Protein AF-G0RY56-F1 (afdb_monomer_lite)

pLDDT: mean 84.26, std 14.37, range [38.59, 98.06]

Foldseek 3Di:
DDDPPVVVVVVVVVVVVVVVCVVPDPPPPPVVVCVVQVPDPQVDDFWDKAQLQQLPPQFDADPVRDGPDGDDSPPIDGHGPLLRLADGPNQAPVVCLLQLHQDGHPSLQVSLVVCVVVVNVVSSVSNRLNSLSVLVSCVVVPVQDPDPNSNQSSVQSNVQSPDDPPDDRDDGPVVVVVVVLVVVVVVDVVSVVVVVVVVVVVVVVVVVVVD

Sequence (211 aa):
MLPPSSVQAHIFLSEVTTLQFLAETKVPAPQALPELISHSASRTGQFYLKHSDDKGDHILVDDDFNITGIIDWEFASVEAKELAFSAPCMMWPVGDFYDGNNTLSDDELHFAEIFEKKGRSDLAAIVRGGRRWQRYLFFLGGGIPSDKEEFEALFQGLRKSMLVEGEAEPSTYEEWKRKVLAEFAKENAQFKQLLDAERAKADNAATTTTN

InterPro domains:
  IPR011009 Protein kinase-like domain superfamily [SSF56112] (4-114)
  IPR051678 Aminoglycoside Phosphotransferase Enzymes [PTHR21310] (35-170)

Secondary structure (DSSP, 8-state):
-PPPHHHHHHHHHHHHHHHHHHHH------THHHHHHHTSGGGSS--EEE-S--SSTTEEE-TT--EEEE--GGG-EEE-HHHHTSPPGGGS-HHHHHTT--PPPHHHHHHHHHHHHTT-HHHHHHHHTTHHHHHHHHHHTT---S-HHHHHHHHHHHHHHTPPTTPPPPPPHHHHHHHHHHHHHHH-HHHHHHHHHHHHHHHHHHHHTT-

Structure (mmCIF, N/CA/C/O backbone):
data_AF-G0RY56-F1
#
_entry.id   AF-G0RY56-F1
#
loop_
_atom_site.group_PDB
_atom_site.id
_atom_site.type_symbol
_atom_site.label_atom_id
_atom_site.label_alt_id
_atom_site.label_comp_id
_atom_site.label_asym_id
_atom_site.label_entity_id
_atom_site.label_seq_id
_atom_site.pdbx_PDB_ins_code
_atom_site.Cartn_x
_atom_site.Cartn_y
_atom_site.Cartn_z
_atom_site.occupancy
_atom_site.B_iso_or_equiv
_atom_site.auth_seq_id
_atom_site.auth_comp_id
_atom_site.auth_asym_id
_atom_site.auth_atom_id
_atom_site.pdbx_PDB_model_num
ATOM 1 N N . MET A 1 1 ? 11.027 -21.710 21.171 1.00 55.75 1 MET A N 1
ATOM 2 C CA . MET A 1 1 ? 12.372 -22.259 21.469 1.00 55.75 1 MET A CA 1
ATOM 3 C C . MET A 1 1 ? 13.358 -21.477 20.615 1.00 55.75 1 MET A C 1
ATOM 5 O O . MET A 1 1 ? 13.103 -21.368 19.425 1.00 55.75 1 MET A O 1
ATOM 9 N N . LEU A 1 2 ? 14.385 -20.848 21.194 1.00 51.56 2 LEU A N 1
ATOM 10 C CA . LEU A 1 2 ? 15.354 -20.073 20.404 1.00 51.56 2 LEU A CA 1
ATOM 11 C C . LEU A 1 2 ? 16.349 -21.017 19.704 1.00 51.56 2 LEU A C 1
ATOM 13 O O . LEU A 1 2 ? 16.672 -22.064 20.273 1.00 51.56 2 LEU A O 1
ATOM 17 N N . PRO A 1 3 ? 16.841 -20.674 18.499 1.00 77.38 3 PRO A N 1
ATOM 18 C CA . PRO A 1 3 ? 17.834 -21.488 17.806 1.00 77.38 3 PRO A CA 1
ATOM 19 C C . PRO A 1 3 ? 19.166 -21.525 18.582 1.00 77.38 3 PRO A C 1
ATOM 21 O O . PRO A 1 3 ? 19.407 -20.663 19.429 1.00 77.38 3 PRO A O 1
ATOM 24 N N . PRO A 1 4 ? 20.057 -22.497 18.321 1.00 94.62 4 PRO A N 1
ATOM 25 C CA . PRO A 1 4 ? 21.366 -22.575 18.973 1.00 94.62 4 PRO A CA 1
ATOM 26 C C . PRO A 1 4 ? 22.173 -21.276 18.840 1.00 94.62 4 PRO A C 1
ATOM 28 O O . PRO A 1 4 ? 22.093 -20.593 17.820 1.00 94.62 4 PRO A O 1
ATOM 31 N N . SER A 1 5 ? 22.998 -20.947 19.837 1.00 87.06 5 SER A N 1
ATOM 32 C CA . SER A 1 5 ? 23.732 -19.669 19.891 1.00 87.06 5 SER A CA 1
ATOM 33 C C . SER A 1 5 ? 24.618 -19.402 18.668 1.00 87.06 5 SER A C 1
ATOM 35 O O . SER A 1 5 ? 24.787 -18.253 18.273 1.00 87.06 5 SER A O 1
ATOM 37 N N . SER A 1 6 ? 25.151 -20.451 18.035 1.00 82.88 6 SER A N 1
ATOM 38 C CA . SER A 1 6 ? 25.919 -20.343 16.788 1.00 82.88 6 SER A CA 1
ATOM 39 C C . SER A 1 6 ? 25.069 -19.874 15.603 1.00 82.88 6 SER A C 1
ATOM 41 O O . SER A 1 6 ? 25.538 -19.081 14.790 1.00 82.88 6 SER A O 1
ATOM 43 N N . VAL A 1 7 ? 23.812 -20.317 15.525 1.00 80.81 7 VAL A N 1
ATOM 44 C CA . VAL A 1 7 ? 22.851 -19.900 14.494 1.00 80.81 7 VAL A CA 1
ATOM 45 C C . VAL A 1 7 ? 22.415 -18.459 14.738 1.00 80.81 7 VAL A C 1
ATOM 47 O O . VAL A 1 7 ? 22.409 -17.665 13.805 1.00 80.81 7 VAL A O 1
ATOM 50 N N . GLN A 1 8 ? 22.137 -18.091 15.993 1.00 84.19 8 GLN A N 1
ATOM 51 C CA . GLN A 1 8 ? 21.834 -16.702 16.351 1.00 84.19 8 GLN A CA 1
ATOM 52 C C . GLN A 1 8 ? 22.984 -15.765 15.958 1.00 84.19 8 GLN A C 1
ATOM 54 O O . GLN A 1 8 ? 22.750 -14.764 15.292 1.00 84.19 8 GLN A O 1
ATOM 59 N N . ALA A 1 9 ? 24.232 -16.114 16.292 1.00 82.06 9 ALA A N 1
ATOM 60 C CA . ALA A 1 9 ? 25.406 -15.323 15.921 1.00 82.06 9 ALA A CA 1
ATOM 61 C C . ALA A 1 9 ? 25.567 -15.172 14.399 1.00 82.06 9 ALA A C 1
ATOM 63 O O . ALA A 1 9 ? 25.943 -14.102 13.928 1.00 82.06 9 ALA A O 1
ATOM 64 N N . HIS A 1 10 ? 25.253 -16.218 13.629 1.00 81.00 10 HIS A N 1
ATOM 65 C CA . HIS A 1 10 ? 25.282 -16.159 12.170 1.00 81.00 10 HIS A CA 1
ATOM 66 C C . HIS A 1 10 ? 24.191 -15.243 11.601 1.00 81.00 10 HIS A C 1
ATOM 68 O O . HIS A 1 10 ? 24.478 -14.451 10.710 1.00 81.00 10 HIS A O 1
ATOM 74 N N . ILE A 1 11 ? 22.974 -15.289 12.157 1.00 76.81 11 ILE A N 1
ATOM 75 C CA . ILE A 1 11 ? 21.886 -14.364 11.803 1.00 76.81 11 ILE A CA 1
ATOM 76 C C . ILE A 1 11 ? 22.306 -12.921 12.108 1.00 76.81 11 ILE A C 1
ATOM 78 O O . ILE A 1 11 ? 22.252 -12.076 11.224 1.00 76.81 11 ILE A O 1
ATOM 82 N N . PHE A 1 12 ? 22.822 -12.643 13.311 1.00 75.19 12 PHE A N 1
ATOM 83 C CA . PHE A 1 12 ? 23.305 -11.303 13.664 1.00 75.19 12 PHE A CA 1
ATOM 84 C C . PHE A 1 12 ? 24.415 -10.816 12.729 1.00 75.19 12 PHE A C 1
ATOM 86 O O . PHE A 1 12 ? 24.403 -9.662 12.309 1.00 75.19 12 PHE A O 1
ATOM 93 N N . LEU A 1 13 ? 25.362 -11.686 12.371 1.00 79.94 13 LEU A N 1
ATOM 94 C CA . LEU A 1 13 ? 26.418 -11.334 11.427 1.00 79.94 13 LEU A CA 1
ATOM 95 C C . LEU A 1 13 ? 25.859 -11.078 10.019 1.00 79.94 13 LEU A C 1
ATOM 97 O O . LEU A 1 13 ? 26.321 -10.156 9.352 1.00 79.94 13 LEU A O 1
ATOM 101 N N . SER A 1 14 ? 24.857 -11.845 9.583 1.00 76.62 14 SER A N 1
ATOM 102 C CA . SER A 1 14 ? 24.151 -11.640 8.312 1.00 76.62 14 SER A CA 1
ATOM 103 C C . SER A 1 14 ? 23.428 -10.290 8.274 1.00 76.62 14 SER A C 1
ATOM 105 O O . SER A 1 14 ? 23.543 -9.567 7.286 1.00 76.62 14 SER A O 1
ATOM 107 N N . GLU A 1 15 ? 22.753 -9.901 9.357 1.00 77.69 15 GLU A N 1
ATOM 108 C CA . GLU A 1 15 ? 22.100 -8.589 9.474 1.00 77.69 15 GLU A CA 1
ATOM 109 C C . GLU A 1 15 ? 23.123 -7.446 9.449 1.00 77.69 15 GLU A C 1
ATOM 111 O O . GLU A 1 15 ? 22.976 -6.499 8.680 1.00 77.69 15 GLU A O 1
ATOM 116 N N . VAL A 1 16 ? 24.221 -7.554 10.210 1.00 74.81 16 VAL A N 1
ATOM 117 C CA . VAL A 1 16 ? 25.311 -6.558 10.170 1.00 74.81 16 VAL A CA 1
ATOM 118 C C . VAL A 1 16 ? 25.916 -6.460 8.770 1.00 74.81 16 VAL A C 1
ATOM 120 O O . VAL A 1 16 ? 26.147 -5.355 8.284 1.00 74.81 16 VAL A O 1
ATOM 123 N N . THR A 1 17 ? 26.127 -7.593 8.101 1.00 74.25 17 THR A N 1
ATOM 124 C CA . THR A 1 17 ? 26.645 -7.637 6.726 1.00 74.25 17 THR A CA 1
ATOM 125 C C . THR A 1 17 ? 25.674 -6.975 5.750 1.00 74.25 17 THR A C 1
ATOM 127 O O . THR A 1 17 ? 26.096 -6.208 4.889 1.00 74.25 17 THR A O 1
ATOM 130 N N . THR A 1 18 ? 24.370 -7.210 5.910 1.00 66.56 18 THR A N 1
ATOM 131 C CA . THR A 1 18 ? 23.318 -6.577 5.104 1.00 66.56 18 THR A CA 1
ATOM 132 C C . THR A 1 18 ? 23.309 -5.067 5.315 1.00 66.56 18 THR A C 1
ATOM 134 O O . THR A 1 18 ? 23.291 -4.316 4.346 1.00 66.56 18 THR A O 1
ATOM 137 N N . LEU A 1 19 ? 23.409 -4.597 6.561 1.00 63.59 19 LEU A N 1
ATOM 138 C CA . LEU A 1 19 ? 23.481 -3.169 6.875 1.00 63.59 19 LEU A CA 1
ATOM 139 C C . LEU A 1 19 ? 24.752 -2.510 6.321 1.00 63.59 19 LEU A C 1
ATOM 141 O O . LEU A 1 19 ? 24.676 -1.406 5.788 1.00 63.59 19 LEU A O 1
ATOM 145 N N . GLN A 1 20 ? 25.906 -3.179 6.405 1.00 69.81 20 GLN A N 1
ATOM 146 C CA . GLN A 1 20 ? 27.161 -2.709 5.805 1.00 69.81 20 GLN A CA 1
ATOM 147 C C . GLN A 1 20 ? 27.058 -2.632 4.281 1.00 69.81 20 GLN A C 1
ATOM 149 O O . GLN A 1 20 ? 27.414 -1.614 3.693 1.00 69.81 20 GLN A O 1
ATOM 154 N N . PHE A 1 21 ? 26.501 -3.667 3.651 1.00 72.56 21 PHE A N 1
ATOM 155 C CA . PHE A 1 21 ? 26.223 -3.677 2.220 1.00 72.56 21 PHE A CA 1
ATOM 156 C C . PHE A 1 21 ? 25.309 -2.511 1.831 1.00 72.56 21 PHE A C 1
ATOM 158 O O . PHE A 1 21 ? 25.670 -1.729 0.957 1.00 72.56 21 PHE A O 1
ATOM 165 N N . LEU A 1 22 ? 24.174 -2.335 2.515 1.00 63.22 22 LEU A N 1
ATOM 166 C CA . LEU A 1 22 ? 23.236 -1.233 2.278 1.00 63.22 22 LEU A CA 1
ATOM 167 C C . LEU A 1 22 ? 23.895 0.142 2.454 1.00 63.22 22 LEU A C 1
ATOM 169 O O . LEU A 1 22 ? 23.657 1.027 1.635 1.00 63.22 22 LEU A O 1
ATOM 173 N N . ALA A 1 23 ? 24.763 0.313 3.455 1.00 63.59 23 ALA A N 1
ATOM 174 C CA . ALA A 1 23 ? 25.496 1.559 3.692 1.00 63.59 23 ALA A CA 1
ATOM 175 C C . ALA A 1 23 ? 26.485 1.908 2.565 1.00 63.59 23 ALA A C 1
ATOM 177 O O . ALA A 1 23 ? 26.727 3.084 2.294 1.00 63.59 23 ALA A O 1
ATOM 178 N N . GLU A 1 24 ? 27.051 0.899 1.905 1.00 69.06 24 GLU A N 1
ATOM 179 C CA . GLU A 1 24 ? 27.970 1.070 0.776 1.00 69.06 24 GLU A CA 1
ATOM 180 C C . GLU A 1 24 ? 27.254 1.073 -0.579 1.00 69.06 24 GLU A C 1
ATOM 182 O O . GLU A 1 24 ? 27.828 1.499 -1.590 1.00 69.06 24 GLU A O 1
ATOM 187 N N . THR A 1 25 ? 25.999 0.614 -0.626 1.00 54.38 25 THR A N 1
ATOM 188 C CA . THR A 1 25 ? 25.244 0.592 -1.870 1.00 54.38 25 THR A CA 1
ATOM 189 C C . THR A 1 25 ? 25.037 2.011 -2.390 1.00 54.38 25 THR A C 1
ATOM 191 O O . THR A 1 25 ? 24.354 2.842 -1.802 1.00 54.38 25 THR A O 1
ATOM 194 N N . LYS A 1 26 ? 25.579 2.276 -3.582 1.00 51.75 26 LYS A N 1
ATOM 195 C CA . LYS A 1 26 ? 25.227 3.447 -4.400 1.00 51.75 26 LYS A CA 1
ATOM 196 C C . LYS A 1 26 ? 23.905 3.238 -5.138 1.00 51.75 26 LYS A C 1
ATOM 198 O O . LYS A 1 26 ? 23.720 3.795 -6.217 1.00 51.75 26 LYS A O 1
ATOM 203 N N . VAL A 1 27 ? 23.026 2.385 -4.610 1.00 46.88 27 VAL A N 1
ATOM 204 C CA . VAL A 1 27 ? 21.668 2.257 -5.129 1.00 46.88 27 VAL A CA 1
ATOM 205 C C . VAL A 1 27 ? 21.009 3.591 -4.800 1.00 46.88 27 VAL A C 1
ATOM 207 O O . VAL A 1 27 ? 20.897 3.921 -3.618 1.00 46.88 27 VAL A O 1
ATOM 210 N N . PRO A 1 28 ? 20.643 4.411 -5.801 1.00 46.75 28 PRO A N 1
ATOM 211 C CA . PRO A 1 28 ? 19.917 5.635 -5.527 1.00 46.75 28 PRO A CA 1
ATOM 212 C C . PRO A 1 28 ? 18.672 5.226 -4.747 1.00 46.75 28 PRO A C 1
ATOM 214 O O . PRO A 1 28 ? 17.886 4.418 -5.245 1.00 46.75 28 PRO A O 1
ATOM 217 N N . ALA A 1 29 ? 18.502 5.741 -3.525 1.00 38.59 29 ALA A N 1
ATOM 218 C CA . ALA A 1 29 ? 17.204 5.660 -2.873 1.00 38.59 29 ALA A CA 1
ATOM 219 C C . ALA A 1 29 ? 16.187 6.165 -3.912 1.00 38.59 29 ALA A C 1
ATOM 221 O O . ALA A 1 29 ? 16.435 7.239 -4.477 1.00 38.59 29 ALA A O 1
ATOM 222 N N . PRO A 1 30 ? 15.135 5.393 -4.253 1.00 40.97 30 PRO A N 1
ATOM 223 C CA . PRO A 1 30 ? 14.208 5.773 -5.310 1.00 40.97 30 PRO A CA 1
ATOM 224 C C . PRO A 1 30 ? 13.785 7.215 -5.069 1.00 40.97 30 PRO A C 1
ATOM 226 O O . PRO A 1 30 ? 13.205 7.484 -4.025 1.00 40.97 30 PRO A O 1
ATOM 229 N N . GLN A 1 31 ? 14.112 8.152 -5.965 1.00 41.00 31 GLN A N 1
ATOM 230 C CA . GLN A 1 31 ? 13.875 9.586 -5.723 1.00 41.00 31 GLN A CA 1
ATOM 231 C C . GLN A 1 31 ? 12.382 9.909 -5.507 1.00 41.00 31 GLN A C 1
ATOM 233 O O . GLN A 1 31 ? 12.054 10.911 -4.881 1.00 41.00 31 GLN A O 1
ATOM 238 N N . ALA A 1 32 ? 11.491 8.999 -5.918 1.00 44.22 32 ALA A N 1
ATOM 239 C CA . ALA A 1 32 ? 10.056 9.051 -5.654 1.00 44.22 32 ALA A CA 1
ATOM 240 C C . ALA A 1 32 ? 9.675 8.824 -4.173 1.00 44.22 32 ALA A C 1
ATOM 242 O O . ALA A 1 32 ? 8.667 9.355 -3.712 1.00 44.22 32 ALA A O 1
ATOM 243 N N . LEU A 1 33 ? 10.465 8.064 -3.400 1.00 43.41 33 LEU A N 1
ATOM 244 C CA . LEU A 1 33 ? 10.198 7.826 -1.974 1.00 43.41 33 LEU A CA 1
ATOM 245 C C . LEU A 1 33 ? 10.416 9.086 -1.123 1.00 43.41 33 LEU A C 1
ATOM 247 O O . LEU A 1 33 ? 9.530 9.413 -0.334 1.00 43.41 33 LEU A O 1
ATOM 251 N N . PRO A 1 34 ? 11.523 9.840 -1.284 1.00 49.84 34 PRO A N 1
ATOM 252 C CA . PRO A 1 34 ? 11.685 11.143 -0.662 1.00 49.84 34 PRO A CA 1
ATOM 253 C C . PRO A 1 34 ? 10.536 12.107 -0.946 1.00 49.84 34 PRO A C 1
ATOM 255 O O . PRO A 1 34 ? 10.155 12.805 -0.019 1.00 49.84 34 PRO A O 1
ATOM 258 N N . GLU A 1 35 ? 9.960 12.132 -2.155 1.00 51.75 35 GLU A N 1
ATOM 259 C CA . GLU A 1 35 ? 8.829 13.017 -2.492 1.00 51.75 35 GLU A CA 1
ATOM 260 C C . GLU A 1 35 ? 7.502 12.571 -1.856 1.00 51.75 35 GLU A C 1
ATOM 262 O O . GLU A 1 35 ? 6.759 13.392 -1.307 1.00 51.75 35 GLU A O 1
ATOM 267 N N . LEU A 1 36 ? 7.226 11.263 -1.858 1.00 52.41 36 LEU A N 1
ATOM 268 C CA . LEU A 1 36 ? 6.070 10.678 -1.174 1.00 52.41 36 LEU A CA 1
ATOM 269 C C . LEU A 1 36 ? 6.131 10.941 0.340 1.00 52.41 36 LEU A C 1
ATOM 271 O O . LEU A 1 36 ? 5.136 11.298 0.972 1.00 52.41 36 LEU A O 1
ATOM 275 N N . ILE A 1 37 ? 7.327 10.822 0.918 1.00 54.28 37 ILE A N 1
ATOM 276 C CA . ILE A 1 37 ? 7.586 11.122 2.325 1.00 54.28 37 ILE A CA 1
ATOM 277 C C . ILE A 1 37 ? 7.604 12.640 2.555 1.00 54.28 37 ILE A C 1
ATOM 279 O O . ILE A 1 37 ? 7.130 13.087 3.595 1.00 54.28 37 ILE A O 1
ATOM 283 N N . SER A 1 38 ? 8.089 13.462 1.612 1.00 55.34 38 SER A N 1
ATOM 284 C CA . SER A 1 38 ? 8.240 14.915 1.797 1.00 55.34 38 SER A CA 1
ATOM 285 C C . SER A 1 38 ? 6.908 15.650 1.927 1.00 55.34 38 SER A C 1
ATOM 287 O O . SER A 1 38 ? 6.872 16.689 2.594 1.00 55.34 38 SER A O 1
ATOM 289 N N . HIS A 1 39 ? 5.849 15.107 1.322 1.00 57.34 39 HIS A N 1
ATOM 290 C CA . HIS A 1 39 ? 4.476 15.617 1.385 1.00 57.34 39 HIS A CA 1
ATOM 291 C C . HIS A 1 39 ? 3.597 14.887 2.412 1.00 57.34 39 HIS A C 1
ATOM 293 O O . HIS A 1 39 ? 2.460 15.294 2.637 1.00 57.34 39 HIS A O 1
ATOM 299 N N . SER A 1 40 ? 4.102 13.826 3.049 1.00 60.81 40 SER A N 1
ATOM 300 C CA . SER A 1 40 ? 3.347 13.092 4.063 1.00 60.81 40 SER A CA 1
ATOM 301 C C . SER A 1 40 ? 3.222 13.914 5.345 1.00 60.81 40 SER A C 1
ATOM 303 O O . SER A 1 40 ? 4.206 14.470 5.848 1.00 60.81 40 SER A O 1
ATOM 305 N N . ALA A 1 41 ? 2.037 13.895 5.962 1.00 58.72 41 ALA A N 1
ATOM 306 C CA . ALA A 1 41 ? 1.845 14.403 7.321 1.00 58.72 41 ALA A CA 1
ATOM 307 C C . ALA A 1 41 ? 2.692 13.639 8.364 1.00 58.72 41 ALA A C 1
ATOM 309 O O . ALA A 1 41 ? 2.756 14.038 9.524 1.00 58.72 41 ALA A O 1
ATOM 310 N N . SER A 1 42 ? 3.356 12.550 7.957 1.00 59.94 42 SER A N 1
ATOM 311 C CA . SER A 1 42 ? 4.139 11.652 8.809 1.00 59.94 42 SER A CA 1
ATOM 312 C C . SER A 1 42 ? 5.615 12.037 8.974 1.00 59.94 42 SER A C 1
ATOM 314 O O . SER A 1 42 ? 6.350 11.314 9.640 1.00 59.94 42 SER A O 1
ATOM 316 N N . ARG A 1 43 ? 6.087 13.153 8.395 1.00 61.25 43 ARG A N 1
ATOM 317 C CA . ARG A 1 43 ? 7.495 13.596 8.552 1.00 61.25 43 ARG A CA 1
ATOM 318 C C . ARG A 1 43 ? 7.859 14.000 9.973 1.00 61.25 43 ARG A C 1
ATOM 320 O O . ARG A 1 43 ? 9.037 14.033 10.322 1.00 61.25 43 ARG A O 1
ATOM 327 N N . THR A 1 44 ? 6.861 14.370 10.762 1.00 57.44 44 THR A N 1
ATOM 328 C CA . THR A 1 44 ? 7.004 14.770 12.156 1.00 57.44 44 THR A CA 1
ATOM 329 C C . THR A 1 44 ? 5.888 14.102 12.951 1.00 57.44 44 THR A C 1
ATOM 331 O O . THR A 1 44 ? 4.724 14.152 12.563 1.00 57.44 44 THR A O 1
ATOM 334 N N . GLY A 1 45 ? 6.221 13.438 14.059 1.00 68.56 45 GLY A N 1
ATOM 335 C CA . GLY A 1 45 ? 5.213 12.804 14.909 1.00 68.56 45 GLY A CA 1
ATOM 336 C C . GLY A 1 45 ? 5.618 11.444 15.459 1.00 68.56 45 GLY A C 1
ATOM 337 O O . GLY A 1 45 ? 6.777 11.045 15.401 1.00 68.56 45 GLY A O 1
ATOM 338 N N . GLN A 1 46 ? 4.635 10.771 16.053 1.00 82.00 46 GLN A N 1
ATOM 339 C CA . GLN A 1 46 ? 4.783 9.444 16.642 1.00 82.00 46 GLN A CA 1
ATOM 340 C C . GLN A 1 46 ? 4.633 8.364 15.567 1.00 82.00 46 GLN A C 1
ATOM 342 O O . GLN A 1 46 ? 3.922 8.559 14.580 1.00 82.00 46 GLN A O 1
ATOM 347 N N . PHE A 1 47 ? 5.269 7.221 15.802 1.00 86.31 47 PHE A N 1
ATOM 348 C CA . PHE A 1 47 ? 4.953 5.987 15.092 1.00 86.31 47 PHE A CA 1
ATOM 349 C C . PHE A 1 47 ? 3.781 5.281 15.773 1.00 86.31 47 PHE A C 1
ATOM 351 O O . PHE A 1 47 ? 3.555 5.446 16.975 1.00 86.31 47 PHE A O 1
ATOM 358 N N . TYR A 1 48 ? 3.046 4.491 15.001 1.00 87.75 48 TYR A N 1
ATOM 359 C CA . TYR A 1 48 ? 1.854 3.783 15.447 1.00 87.75 48 TYR A CA 1
ATOM 360 C C . TYR A 1 48 ? 1.980 2.303 15.121 1.00 87.75 48 TYR A C 1
ATOM 362 O O . TYR A 1 48 ? 2.517 1.940 14.081 1.00 87.75 48 TYR A O 1
ATOM 370 N N . LEU A 1 49 ? 1.473 1.447 16.002 1.00 88.94 49 LEU A N 1
ATOM 371 C CA . LEU A 1 49 ? 1.414 0.016 15.731 1.00 88.94 49 LEU A CA 1
ATOM 372 C C . LEU A 1 49 ? 0.376 -0.255 14.630 1.00 88.94 49 LEU A C 1
ATOM 374 O O . LEU A 1 49 ? -0.777 0.159 14.771 1.00 88.94 49 LEU A O 1
ATOM 378 N N . LYS A 1 50 ? 0.775 -0.952 13.565 1.00 90.19 50 LYS A N 1
ATOM 379 C CA . LYS A 1 50 ? -0.103 -1.440 12.496 1.00 90.19 50 LYS A CA 1
ATOM 380 C C . LYS A 1 50 ? -0.148 -2.964 12.529 1.00 90.19 50 LYS A C 1
ATOM 382 O O . LYS A 1 50 ? 0.890 -3.617 12.611 1.00 90.19 50 LYS A O 1
ATOM 387 N N . HIS A 1 51 ? -1.354 -3.515 12.439 1.00 91.19 51 HIS A N 1
ATOM 388 C CA . HIS A 1 51 ? -1.559 -4.929 12.159 1.00 91.19 51 HIS A CA 1
ATOM 389 C C . HIS A 1 51 ? -1.520 -5.124 10.640 1.00 91.19 51 HIS A C 1
ATOM 391 O O . HIS A 1 51 ? -2.445 -4.709 9.952 1.00 91.19 51 HIS A O 1
ATOM 397 N N . SER A 1 52 ? -0.427 -5.661 10.099 1.00 84.19 52 SER A N 1
ATOM 398 C CA . SER A 1 52 ? -0.226 -5.705 8.640 1.00 84.19 52 SER A CA 1
ATOM 399 C C . SER A 1 52 ? -1.021 -6.808 7.934 1.00 84.19 52 SER A C 1
ATOM 401 O O . SER A 1 52 ? -1.192 -6.732 6.724 1.00 84.19 52 SER A O 1
ATOM 403 N N . ASP A 1 53 ? -1.528 -7.801 8.673 1.00 84.88 53 ASP A N 1
ATOM 404 C CA . ASP A 1 53 ? -2.383 -8.875 8.146 1.00 84.88 53 ASP A CA 1
ATOM 405 C C . ASP A 1 53 ? -3.872 -8.585 8.418 1.00 84.88 53 ASP A C 1
ATOM 407 O O . ASP A 1 53 ? -4.589 -9.349 9.058 1.00 84.88 53 ASP A O 1
ATOM 411 N N . ASP A 1 54 ? -4.338 -7.400 8.018 1.00 87.62 54 ASP A N 1
ATOM 412 C CA . ASP A 1 54 ? -5.655 -6.861 8.383 1.00 87.62 54 ASP A CA 1
ATOM 413 C C . ASP A 1 54 ? -6.824 -7.343 7.487 1.00 87.62 54 ASP A C 1
ATOM 415 O O . ASP A 1 54 ? -7.800 -6.622 7.254 1.00 87.62 54 ASP A O 1
ATOM 419 N N . LYS A 1 55 ? -6.759 -8.603 7.026 1.00 89.00 55 LYS A N 1
ATOM 420 C CA . LYS A 1 55 ? -7.734 -9.257 6.118 1.00 89.00 55 LYS A CA 1
ATOM 421 C C . LYS A 1 55 ? -9.030 -9.738 6.786 1.00 89.00 55 LYS A C 1
ATOM 423 O O . LYS A 1 55 ? -9.930 -10.234 6.116 1.00 89.00 55 LYS A O 1
ATOM 428 N N . GLY A 1 56 ? -9.139 -9.533 8.097 1.00 90.06 56 GLY A N 1
ATOM 429 C CA . GLY A 1 56 ? -10.358 -9.710 8.895 1.00 90.06 56 GLY A CA 1
ATOM 430 C C . GLY A 1 56 ? -10.464 -11.023 9.678 1.00 90.06 56 GLY A C 1
ATOM 431 O O . GLY A 1 56 ? -11.111 -11.042 10.720 1.00 90.06 56 GLY A O 1
ATOM 432 N N . ASP A 1 57 ? -9.788 -12.092 9.256 1.00 92.56 57 ASP A N 1
ATOM 433 C CA . ASP A 1 57 ? -9.790 -13.401 9.941 1.00 92.56 57 ASP A CA 1
ATOM 434 C C . ASP A 1 57 ? -8.931 -13.449 11.224 1.00 92.56 57 ASP A C 1
ATOM 436 O O . ASP A 1 57 ? -9.107 -14.335 12.057 1.00 92.56 57 ASP A O 1
ATOM 440 N N . HIS A 1 58 ? -8.073 -12.451 11.433 1.00 93.50 58 HIS A N 1
ATOM 441 C CA . HIS A 1 58 ? -7.296 -12.222 12.657 1.00 93.50 58 HIS A CA 1
ATOM 442 C C . HIS A 1 58 ? -8.131 -11.710 13.857 1.00 93.50 58 HIS A C 1
ATOM 444 O O . HIS A 1 58 ? -7.596 -11.545 14.960 1.00 93.50 58 HIS A O 1
ATOM 450 N N . ILE A 1 59 ? -9.430 -11.431 13.672 1.00 94.56 59 ILE A N 1
ATOM 451 C CA . ILE A 1 59 ? -10.334 -10.927 14.719 1.00 94.56 59 ILE A CA 1
ATOM 452 C C . ILE A 1 59 ? -11.149 -12.087 15.300 1.00 94.56 59 ILE A C 1
ATOM 454 O O . ILE A 1 59 ? -11.968 -12.697 14.617 1.00 94.56 59 ILE A O 1
ATOM 458 N N . LEU A 1 60 ? -10.965 -12.357 16.593 1.00 95.19 60 LEU A N 1
ATOM 459 C CA . LEU A 1 60 ? -11.743 -13.356 17.325 1.00 95.19 60 LEU A CA 1
ATOM 460 C C . LEU A 1 60 ? -13.006 -12.729 17.914 1.00 95.19 60 LEU A C 1
ATOM 462 O O . LEU A 1 60 ? -12.944 -11.645 18.506 1.00 95.19 60 LEU A O 1
ATOM 466 N N . VAL A 1 61 ? -14.124 -13.444 17.800 1.00 97.25 61 VAL A N 1
ATOM 467 C CA . VAL A 1 61 ? -15.424 -13.031 18.337 1.00 97.25 61 VAL A CA 1
ATOM 468 C C . VAL A 1 61 ? -16.082 -14.136 19.166 1.00 97.25 61 VAL A C 1
ATOM 470 O O . VAL A 1 61 ? -15.809 -15.317 18.946 1.00 97.25 61 VAL A O 1
ATOM 473 N N . ASP A 1 62 ? -16.936 -13.754 20.118 1.00 97.44 62 ASP A N 1
ATOM 474 C CA . ASP A 1 62 ? -17.830 -14.676 20.834 1.00 97.44 62 ASP A CA 1
ATOM 475 C C . ASP A 1 62 ? -19.153 -14.921 20.077 1.00 97.44 62 ASP A C 1
ATOM 477 O O . ASP A 1 62 ? -19.355 -14.421 18.967 1.00 97.44 62 ASP A O 1
ATOM 481 N N . ASP A 1 63 ? -20.064 -15.693 20.684 1.00 97.94 63 ASP A N 1
ATOM 482 C CA . ASP A 1 63 ? -21.374 -16.043 20.109 1.00 97.94 63 ASP A CA 1
ATOM 483 C C . ASP A 1 63 ? -22.288 -14.821 19.864 1.00 97.94 63 ASP A C 1
ATOM 485 O O . ASP A 1 63 ? -23.219 -14.900 19.061 1.00 97.94 63 ASP A O 1
ATOM 489 N N . ASP A 1 64 ? -22.008 -13.689 20.518 1.00 97.88 64 ASP A N 1
ATOM 490 C CA . ASP A 1 64 ? -22.739 -12.423 20.391 1.00 97.88 64 ASP A CA 1
ATOM 491 C C . ASP A 1 64 ? -22.005 -11.410 19.481 1.00 97.88 64 ASP A C 1
ATOM 493 O O . ASP A 1 64 ? -22.405 -10.246 19.392 1.00 97.88 64 ASP A O 1
ATOM 497 N N . PHE A 1 65 ? -20.945 -11.837 18.782 1.00 93.00 65 PHE A N 1
ATOM 498 C CA . PHE A 1 65 ? -20.079 -11.014 17.926 1.00 93.00 65 PHE A CA 1
ATOM 499 C C . PHE A 1 65 ? -19.285 -9.916 18.653 1.00 93.00 65 PHE A C 1
ATOM 501 O O . PHE A 1 65 ? -18.816 -8.961 18.022 1.00 93.00 65 PHE A O 1
ATOM 508 N N . ASN A 1 66 ? -19.074 -10.029 19.966 1.00 95.19 66 ASN A N 1
ATOM 509 C CA . ASN A 1 66 ? -18.144 -9.139 20.656 1.00 95.19 66 ASN A CA 1
ATOM 510 C C . ASN A 1 66 ? -16.708 -9.524 20.301 1.00 95.19 66 ASN A C 1
ATOM 512 O O . ASN A 1 66 ? -16.357 -10.700 20.317 1.00 95.19 66 ASN A O 1
ATOM 516 N N . ILE A 1 67 ? -15.852 -8.533 20.045 1.00 95.19 67 ILE A N 1
ATOM 517 C CA . ILE A 1 67 ? -14.422 -8.776 19.817 1.00 95.19 67 ILE A CA 1
ATOM 518 C C . ILE A 1 67 ? -13.783 -9.257 21.126 1.00 95.19 67 ILE A C 1
ATOM 520 O O . ILE A 1 67 ? -13.701 -8.502 22.097 1.00 95.19 67 ILE A O 1
ATOM 524 N N . THR A 1 68 ? -13.288 -10.494 21.139 1.00 97.62 68 THR A N 1
ATOM 525 C CA . THR A 1 68 ? -12.633 -11.113 22.304 1.00 97.62 68 THR A CA 1
ATOM 526 C C . THR A 1 68 ? -11.114 -11.137 22.192 1.00 97.62 68 THR A C 1
ATOM 528 O O . THR A 1 68 ? -10.426 -11.315 23.197 1.00 97.62 68 THR A O 1
ATOM 531 N N . GLY A 1 69 ? -10.567 -10.970 20.987 1.00 95.12 69 GLY A N 1
ATOM 532 C CA . GLY A 1 69 ? -9.127 -10.988 20.766 1.00 95.12 69 GLY A CA 1
ATOM 533 C C . GLY A 1 69 ? -8.720 -10.587 19.353 1.00 95.12 69 GLY A C 1
ATOM 534 O O . GLY A 1 69 ? -9.524 -10.620 18.426 1.00 95.12 69 GLY A O 1
ATOM 535 N N . ILE A 1 70 ? -7.447 -10.219 19.218 1.00 94.94 70 ILE A N 1
ATOM 536 C CA . ILE A 1 70 ? -6.773 -9.947 17.945 1.00 94.94 70 ILE A CA 1
ATOM 537 C C . ILE A 1 70 ? -5.497 -10.793 17.945 1.00 94.94 70 ILE A C 1
ATOM 539 O O . ILE A 1 70 ? -4.693 -10.673 18.878 1.00 94.94 70 ILE A O 1
ATOM 543 N N . ILE A 1 71 ? -5.341 -11.668 16.956 1.00 95.12 71 ILE A N 1
ATOM 544 C CA . ILE A 1 71 ? -4.228 -12.629 16.834 1.00 95.12 71 ILE A CA 1
ATOM 545 C C . ILE A 1 71 ? -3.356 -12.322 15.607 1.00 95.12 71 ILE A C 1
ATOM 547 O O . ILE A 1 71 ? -3.560 -11.295 14.986 1.00 95.12 71 ILE A O 1
ATOM 551 N N . ASP A 1 72 ? -2.370 -13.172 15.302 1.00 93.75 72 ASP A N 1
ATOM 552 C CA . ASP A 1 72 ? -1.530 -13.095 14.089 1.00 93.75 72 ASP A CA 1
ATOM 553 C C . ASP A 1 72 ? -0.665 -11.825 13.941 1.00 93.75 72 ASP A C 1
ATOM 555 O O . ASP A 1 72 ? -0.428 -11.285 12.864 1.00 93.75 72 ASP A O 1
ATOM 559 N N . TRP A 1 73 ? -0.063 -11.403 15.057 1.00 93.12 73 TRP A N 1
ATOM 560 C CA . TRP A 1 73 ? 0.831 -10.237 15.145 1.00 93.12 73 TRP A CA 1
ATOM 561 C C . TRP A 1 73 ? 2.219 -10.407 14.493 1.00 93.12 73 TRP A C 1
ATOM 563 O O . TRP A 1 73 ? 3.080 -9.543 14.664 1.00 93.12 73 TRP A O 1
ATOM 573 N N . GLU A 1 74 ? 2.489 -11.497 13.773 1.00 87.44 74 GLU A N 1
ATOM 574 C CA . GLU A 1 74 ? 3.831 -11.823 13.257 1.00 87.44 74 GLU A CA 1
ATOM 575 C C . GLU A 1 74 ? 4.361 -10.844 12.191 1.00 87.44 74 GLU A C 1
ATOM 577 O O . GLU A 1 74 ? 5.573 -10.736 12.011 1.00 87.44 74 GLU A O 1
ATOM 582 N N . PHE A 1 75 ? 3.475 -10.054 11.572 1.00 85.19 75 PHE A N 1
ATOM 583 C CA . PHE A 1 75 ? 3.822 -8.968 10.641 1.00 85.19 75 PHE A CA 1
ATOM 584 C C . PHE A 1 75 ? 3.508 -7.566 11.173 1.00 85.19 75 PHE A C 1
ATOM 586 O O . PHE A 1 75 ? 3.513 -6.590 10.417 1.00 85.19 75 PHE A O 1
ATOM 593 N N . ALA A 1 76 ? 3.212 -7.437 12.465 1.00 89.12 76 ALA A N 1
ATOM 594 C CA . ALA A 1 76 ? 2.937 -6.135 13.039 1.00 89.12 76 ALA A CA 1
ATOM 595 C C . ALA A 1 76 ? 4.186 -5.245 13.026 1.00 89.12 76 ALA A C 1
ATOM 597 O O . ALA A 1 76 ? 5.282 -5.666 13.402 1.00 89.12 76 ALA A O 1
ATOM 598 N N . SER A 1 77 ? 4.008 -3.994 12.617 1.00 88.12 77 SER A N 1
ATOM 599 C CA . SER A 1 77 ? 5.093 -3.027 12.463 1.00 88.12 77 SER A CA 1
ATOM 600 C C . SER A 1 77 ? 4.746 -1.689 13.111 1.00 88.12 77 SER A C 1
ATOM 602 O O . SER A 1 77 ? 3.587 -1.385 13.407 1.00 88.12 77 SER A O 1
ATOM 604 N N . VAL A 1 78 ? 5.776 -0.884 13.380 1.00 88.00 78 VAL A N 1
ATOM 605 C CA . VAL A 1 78 ? 5.614 0.514 13.788 1.00 88.00 78 VAL A CA 1
ATOM 606 C C . VAL A 1 78 ? 5.694 1.396 12.551 1.00 88.00 78 VAL A C 1
ATOM 608 O O . VAL A 1 78 ? 6.727 1.475 11.895 1.00 88.00 78 VAL A O 1
ATOM 611 N N . GLU A 1 79 ? 4.591 2.060 12.239 1.00 86.19 79 GLU A N 1
ATOM 612 C CA . GLU A 1 79 ? 4.394 2.751 10.975 1.00 86.19 79 GLU A CA 1
ATOM 613 C C . GLU A 1 79 ? 4.151 4.243 11.156 1.00 86.19 79 GLU A C 1
ATOM 615 O O . GLU A 1 79 ? 3.688 4.734 12.193 1.00 86.19 79 GLU A O 1
ATOM 620 N N . ALA A 1 80 ? 4.455 4.973 10.089 1.00 86.06 80 ALA A N 1
ATOM 621 C CA . ALA A 1 80 ? 4.029 6.350 9.924 1.00 86.06 80 ALA A CA 1
ATOM 622 C C . ALA A 1 80 ? 2.494 6.450 9.987 1.00 86.06 80 ALA A C 1
ATOM 624 O O . ALA A 1 80 ? 1.771 5.538 9.579 1.00 86.06 80 ALA A O 1
ATOM 625 N N . LYS A 1 81 ? 1.988 7.589 10.475 1.00 87.69 81 LYS A N 1
ATOM 626 C CA . LYS A 1 81 ? 0.558 7.803 10.749 1.00 87.69 81 LYS A CA 1
ATOM 627 C C . LYS A 1 81 ? -0.340 7.445 9.562 1.00 87.69 81 LYS A C 1
ATOM 629 O O . LYS A 1 81 ? -1.365 6.797 9.739 1.00 87.69 81 LYS A O 1
ATOM 634 N N . GLU A 1 82 ? 0.039 7.854 8.356 1.00 87.81 82 GLU A N 1
ATOM 635 C CA . GLU A 1 82 ? -0.782 7.609 7.167 1.00 87.81 82 GLU A CA 1
ATOM 636 C C . GLU A 1 82 ? -0.842 6.121 6.784 1.00 87.81 82 GLU A C 1
ATOM 638 O O . GLU A 1 82 ? -1.900 5.639 6.388 1.00 87.81 82 GLU A O 1
ATOM 643 N N . LEU A 1 83 ? 0.247 5.370 6.975 1.00 86.12 83 LEU A N 1
ATOM 644 C CA . LEU A 1 83 ? 0.278 3.926 6.720 1.00 86.12 83 LEU A CA 1
ATOM 645 C C . LEU A 1 83 ? -0.508 3.156 7.788 1.00 86.12 83 LEU A C 1
ATOM 647 O O . LEU A 1 83 ? -1.271 2.240 7.467 1.00 86.12 83 LEU A O 1
ATOM 651 N N . ALA A 1 84 ? -0.349 3.552 9.053 1.00 88.88 84 ALA A N 1
ATOM 652 C CA . ALA A 1 84 ? -0.994 2.901 10.187 1.00 88.88 84 ALA A CA 1
ATOM 653 C C . ALA A 1 84 ? -2.523 3.031 10.166 1.00 88.88 84 ALA A C 1
ATOM 655 O O . ALA A 1 84 ? -3.214 2.095 10.554 1.00 88.88 84 ALA A O 1
ATOM 656 N N . PHE A 1 85 ? -3.047 4.171 9.700 1.00 91.50 85 PHE A N 1
ATOM 657 C CA . PHE A 1 85 ? -4.484 4.475 9.722 1.00 91.50 85 PHE A CA 1
ATOM 658 C C . PHE A 1 85 ? -5.155 4.486 8.340 1.00 91.50 85 PHE A C 1
ATOM 660 O O . PHE A 1 85 ? -6.303 4.912 8.227 1.00 91.50 85 PHE A O 1
ATOM 667 N N . SER A 1 86 ? -4.470 4.021 7.292 1.00 92.06 86 SER A N 1
ATOM 668 C CA . SER A 1 86 ? -5.141 3.669 6.031 1.00 92.06 86 SER A CA 1
ATOM 669 C C . SER A 1 86 ? -6.138 2.527 6.262 1.00 92.06 86 SER A C 1
ATOM 671 O O . SER A 1 86 ? -5.930 1.713 7.162 1.00 92.06 86 SER A O 1
ATOM 673 N N . ALA A 1 87 ? -7.213 2.456 5.467 1.00 94.00 87 ALA A N 1
ATOM 674 C CA . ALA A 1 87 ? -8.251 1.448 5.694 1.00 94.00 87 ALA A CA 1
ATOM 675 C C . ALA A 1 87 ? -7.701 0.011 5.546 1.00 94.00 87 ALA A C 1
ATOM 677 O O . ALA A 1 87 ? -6.941 -0.221 4.592 1.00 94.00 87 ALA A O 1
ATOM 678 N N . PRO A 1 88 ? -8.104 -0.924 6.431 1.00 92.19 88 PRO A N 1
ATOM 679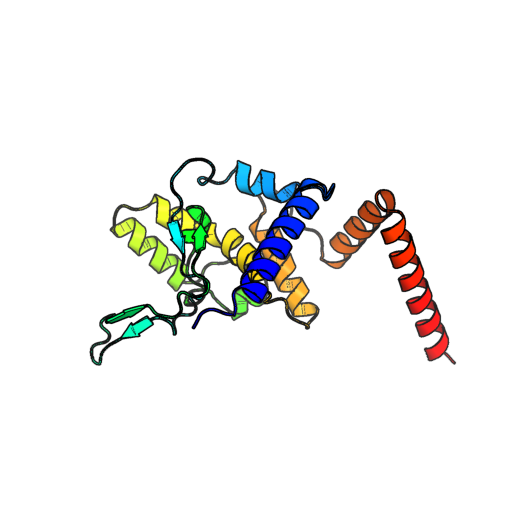 C CA . PRO A 1 88 ? -7.748 -2.341 6.360 1.00 92.19 88 PRO A CA 1
ATOM 680 C C . PRO A 1 88 ? -8.091 -3.005 5.030 1.00 92.19 88 PRO A C 1
ATOM 682 O O . PRO A 1 88 ? -9.090 -2.639 4.406 1.00 92.19 88 PRO A O 1
ATOM 685 N N . CYS A 1 89 ? -7.322 -4.017 4.620 1.00 90.88 89 CYS A N 1
ATOM 686 C CA . CYS A 1 89 ? -7.554 -4.699 3.343 1.00 90.88 89 CYS A CA 1
ATOM 687 C C . CYS A 1 89 ? -8.898 -5.422 3.253 1.00 90.88 89 CYS A C 1
ATOM 689 O O . CYS A 1 89 ? -9.473 -5.482 2.168 1.00 90.88 89 CYS A O 1
ATOM 691 N N . MET A 1 90 ? -9.468 -5.847 4.384 1.00 92.62 90 MET A N 1
ATOM 692 C CA . MET A 1 90 ? -10.828 -6.401 4.423 1.00 92.62 90 MET A CA 1
ATOM 693 C C . MET A 1 90 ? -11.921 -5.427 3.950 1.00 92.62 90 MET A C 1
ATOM 695 O O . MET A 1 90 ? -13.018 -5.869 3.634 1.00 92.62 90 MET A O 1
ATOM 699 N N . MET A 1 91 ? -11.648 -4.116 3.916 1.00 95.31 91 MET A N 1
ATOM 700 C CA . MET A 1 91 ? -12.606 -3.094 3.475 1.00 95.31 91 MET A CA 1
ATOM 701 C C . MET A 1 91 ? -12.430 -2.711 2.001 1.00 95.31 91 MET A C 1
ATOM 703 O O . MET A 1 91 ? -13.195 -1.898 1.486 1.00 95.31 91 MET A O 1
ATOM 707 N N . TRP A 1 92 ? -11.413 -3.223 1.303 1.00 93.62 92 TRP A N 1
ATOM 708 C CA . TRP A 1 92 ? -11.137 -2.796 -0.069 1.00 93.62 92 TRP A CA 1
ATOM 709 C C . TRP A 1 92 ? -12.146 -3.396 -1.061 1.00 93.62 92 TRP A C 1
ATOM 711 O O . TRP A 1 92 ? -12.563 -4.545 -0.907 1.00 93.62 92 TRP A O 1
ATOM 721 N N . PRO A 1 93 ? -12.488 -2.676 -2.144 1.00 94.56 93 PRO A N 1
ATOM 722 C CA . PRO A 1 93 ? -13.274 -3.232 -3.235 1.00 94.56 93 PRO A CA 1
ATOM 723 C C . PRO A 1 93 ? -12.369 -4.135 -4.087 1.00 94.56 93 PRO A C 1
ATOM 725 O O . PRO A 1 93 ? -11.797 -3.686 -5.072 1.00 94.56 93 PRO A O 1
ATOM 728 N N . VAL A 1 94 ? -12.175 -5.395 -3.677 1.00 91.00 94 VAL A N 1
ATOM 729 C CA . VAL A 1 94 ? -11.118 -6.281 -4.214 1.00 91.00 94 VAL A CA 1
ATOM 730 C C . VAL A 1 94 ? -11.119 -6.357 -5.745 1.00 91.00 94 VAL A C 1
ATOM 732 O O . VAL A 1 94 ? -10.074 -6.137 -6.342 1.00 91.00 94 VAL A O 1
ATOM 735 N N . GLY A 1 95 ? -12.263 -6.595 -6.395 1.00 92.81 95 GLY A N 1
ATOM 736 C CA . GLY A 1 95 ? -12.326 -6.658 -7.866 1.00 92.81 95 GLY A CA 1
ATOM 737 C C . GLY A 1 95 ? -11.831 -5.367 -8.529 1.00 92.81 95 GLY A C 1
ATOM 738 O O . GLY A 1 95 ? -10.842 -5.378 -9.256 1.00 92.81 95 GLY A O 1
ATOM 739 N N . ASP A 1 96 ? -12.442 -4.237 -8.166 1.00 95.62 96 ASP A N 1
ATOM 740 C CA . ASP A 1 96 ? -12.056 -2.911 -8.661 1.00 95.62 96 ASP A CA 1
ATOM 741 C C . ASP A 1 96 ? -10.586 -2.576 -8.348 1.00 95.62 96 ASP A C 1
ATOM 743 O O . ASP A 1 96 ? -9.879 -1.958 -9.148 1.00 95.62 96 ASP A O 1
ATOM 747 N N . PHE A 1 97 ? -10.097 -2.981 -7.176 1.00 94.62 97 PHE A N 1
ATOM 748 C CA . PHE A 1 97 ? -8.720 -2.745 -6.762 1.00 94.62 97 PHE A CA 1
ATOM 749 C C . PHE A 1 97 ? -7.727 -3.425 -7.710 1.00 94.62 97 PHE A C 1
ATOM 751 O O . PHE A 1 97 ? -6.753 -2.775 -8.127 1.00 94.62 97 PHE A O 1
ATOM 758 N N . TYR A 1 98 ? -7.990 -4.691 -8.053 1.00 93.50 98 TYR A N 1
ATOM 759 C CA . TYR A 1 98 ? -7.205 -5.490 -8.996 1.00 93.50 98 TYR A CA 1
ATOM 760 C C . TYR A 1 98 ? -7.342 -4.979 -10.437 1.00 93.50 98 TYR A C 1
ATOM 762 O O . TYR A 1 98 ? -6.345 -4.930 -11.150 1.00 93.50 98 TYR A O 1
ATOM 770 N N . ASP A 1 99 ? -8.498 -4.421 -10.805 1.00 94.75 99 ASP A N 1
ATOM 771 C CA . ASP A 1 99 ? -8.706 -3.701 -12.074 1.00 94.75 99 ASP A CA 1
ATOM 772 C C . ASP A 1 99 ? -7.986 -2.332 -12.131 1.00 94.75 99 ASP A C 1
ATOM 774 O O . ASP A 1 99 ? -8.094 -1.579 -13.105 1.00 94.75 99 ASP A O 1
ATOM 778 N N . GLY A 1 100 ? -7.227 -1.973 -11.090 1.00 94.31 100 GLY A N 1
ATOM 779 C CA . GLY A 1 100 ? -6.467 -0.724 -11.034 1.00 94.31 100 GLY A CA 1
ATOM 780 C C . GLY A 1 100 ? -7.310 0.512 -10.704 1.00 94.31 100 GLY A C 1
ATOM 781 O O . GLY A 1 100 ? -6.828 1.640 -10.845 1.00 94.31 100 GLY A O 1
ATOM 782 N N . ASN A 1 101 ? -8.551 0.338 -10.245 1.00 95.56 101 ASN A N 1
ATOM 783 C CA . ASN A 1 101 ? -9.449 1.424 -9.862 1.00 95.56 101 ASN A CA 1
ATOM 784 C C . ASN A 1 101 ? -9.119 1.960 -8.457 1.00 95.56 101 ASN A C 1
ATOM 786 O O . ASN A 1 101 ? -8.880 1.213 -7.509 1.00 95.56 101 ASN A O 1
ATOM 790 N N . ASN A 1 102 ? -9.075 3.283 -8.311 1.00 95.94 102 ASN A N 1
ATOM 791 C CA . ASN A 1 102 ? -8.718 3.948 -7.058 1.00 95.94 102 ASN A CA 1
ATOM 792 C C . ASN A 1 102 ? -9.912 4.379 -6.203 1.00 95.94 102 ASN A C 1
ATOM 794 O O . ASN A 1 102 ? -9.696 4.838 -5.081 1.00 95.94 102 ASN A O 1
ATOM 798 N N . THR A 1 103 ? -11.140 4.218 -6.693 1.00 96.06 103 THR A N 1
ATOM 799 C CA . THR A 1 103 ? -12.350 4.537 -5.934 1.00 96.06 103 THR A CA 1
ATOM 800 C C . THR A 1 103 ? -12.400 3.741 -4.627 1.00 96.06 103 THR A C 1
ATOM 802 O O . THR A 1 103 ? -11.972 2.587 -4.554 1.00 96.06 103 THR A O 1
ATOM 805 N N . LEU A 1 104 ? -12.854 4.396 -3.561 1.00 96.25 104 LEU A N 1
ATOM 806 C CA . LEU A 1 104 ? -13.041 3.781 -2.247 1.00 96.25 104 LEU A CA 1
ATOM 807 C C . LEU A 1 104 ? -14.354 3.001 -2.210 1.00 96.25 104 LEU A C 1
ATOM 809 O O . LEU A 1 104 ? -15.321 3.411 -2.850 1.00 96.25 104 LEU A O 1
ATOM 813 N N . SER A 1 105 ? -14.392 1.913 -1.445 1.00 96.88 105 SER A N 1
ATOM 814 C CA . SER A 1 105 ? -15.645 1.208 -1.162 1.00 96.88 105 SER A CA 1
ATOM 815 C C . SER A 1 105 ? -16.541 2.005 -0.205 1.00 96.88 105 SER A C 1
ATOM 817 O O . SER A 1 105 ? -16.081 2.901 0.513 1.00 96.88 105 SER A O 1
ATOM 819 N N . ASP A 1 106 ? -17.819 1.628 -0.138 1.00 97.88 106 ASP A N 1
ATOM 820 C CA . ASP A 1 106 ? -18.746 2.162 0.864 1.00 97.88 106 ASP A CA 1
ATOM 821 C C . ASP A 1 106 ? -18.263 1.879 2.299 1.00 97.88 106 ASP A C 1
ATOM 823 O O . ASP A 1 106 ? -18.418 2.728 3.177 1.00 97.88 106 ASP A O 1
ATOM 827 N N . ASP A 1 107 ? -17.602 0.740 2.533 1.00 97.00 107 ASP A N 1
ATOM 828 C CA . ASP A 1 107 ? -17.041 0.378 3.840 1.00 97.00 107 ASP A CA 1
ATOM 829 C C . ASP A 1 107 ? -15.871 1.289 4.237 1.00 97.00 107 ASP A C 1
ATOM 831 O O . ASP A 1 107 ? -15.798 1.751 5.379 1.00 97.00 107 ASP A O 1
ATOM 835 N N . GLU A 1 108 ? -14.978 1.621 3.298 1.00 97.31 108 GLU A N 1
ATOM 836 C CA . GLU A 1 108 ? -13.887 2.577 3.529 1.00 97.31 108 GLU A CA 1
ATOM 837 C C . GLU A 1 108 ? -14.431 3.977 3.846 1.00 97.31 108 GLU A C 1
ATOM 839 O O . GLU A 1 108 ? -13.942 4.659 4.755 1.00 97.31 108 GLU A O 1
ATOM 844 N N . LEU A 1 109 ? -15.473 4.407 3.129 1.00 98.06 109 LEU A N 1
ATOM 845 C CA . LEU A 1 109 ? -16.143 5.683 3.376 1.00 98.06 109 LEU A CA 1
ATOM 846 C C . LEU A 1 109 ? -16.840 5.693 4.739 1.00 98.06 109 LEU A C 1
ATOM 848 O O . LEU A 1 109 ? -16.682 6.652 5.501 1.00 98.06 109 LEU A O 1
ATOM 852 N N . HIS A 1 110 ? -17.539 4.614 5.089 1.00 98.06 110 HIS A N 1
ATOM 853 C CA . HIS A 1 110 ? -18.183 4.465 6.387 1.00 98.06 110 HIS A CA 1
ATOM 854 C C . HIS A 1 110 ? -17.163 4.475 7.534 1.00 98.06 110 HIS A C 1
ATOM 856 O O . HIS A 1 110 ? -17.370 5.135 8.557 1.00 98.06 110 HIS A O 1
ATOM 862 N N . PHE A 1 111 ? -16.017 3.819 7.352 1.00 96.88 111 PHE A N 1
ATOM 863 C CA . PHE A 1 111 ? -14.924 3.833 8.319 1.00 96.88 111 PHE A CA 1
ATOM 864 C C . PHE A 1 111 ? -14.373 5.250 8.547 1.00 96.88 111 PHE A C 1
ATOM 866 O O . PHE A 1 111 ? -14.166 5.663 9.694 1.00 96.88 111 PHE A O 1
ATOM 873 N N . ALA A 1 112 ? -14.222 6.045 7.483 1.00 97.69 112 ALA A N 1
ATOM 874 C CA . ALA A 1 112 ? -13.851 7.455 7.600 1.00 97.69 112 ALA A CA 1
ATOM 875 C C . ALA A 1 112 ? -14.902 8.272 8.378 1.00 97.69 112 ALA A C 1
ATOM 877 O O . ALA A 1 112 ? -14.545 9.059 9.257 1.00 97.69 112 ALA A O 1
ATOM 878 N N . GLU A 1 113 ? -16.196 8.063 8.122 1.00 98.06 113 GLU A N 1
ATOM 879 C CA . GLU A 1 113 ? -17.272 8.746 8.855 1.00 98.06 113 GLU A CA 1
ATOM 880 C C . GLU A 1 113 ? -17.274 8.422 10.355 1.00 98.06 113 GLU A C 1
ATOM 882 O O . GLU A 1 113 ? -17.569 9.292 11.180 1.00 98.06 113 GLU A O 1
ATOM 887 N N . ILE A 1 114 ? -16.952 7.182 10.738 1.00 97.31 114 ILE A N 1
ATOM 888 C CA . ILE A 1 114 ? -16.830 6.791 12.150 1.00 97.31 114 ILE A CA 1
ATOM 889 C C . ILE A 1 114 ? -15.749 7.631 12.840 1.00 97.31 114 ILE A C 1
ATOM 891 O O . ILE A 1 114 ? -15.964 8.101 13.964 1.00 97.31 114 ILE A O 1
ATOM 895 N N . PHE A 1 115 ? -14.612 7.870 12.179 1.00 97.19 115 PHE A N 1
ATOM 896 C CA . PHE A 1 115 ? -13.578 8.754 12.714 1.00 97.19 115 PHE A CA 1
ATOM 897 C C . PHE A 1 115 ? -14.073 10.195 12.871 1.00 97.19 115 PHE A C 1
ATOM 899 O O . PHE A 1 115 ? -13.831 10.801 13.916 1.00 97.19 115 PHE A O 1
ATOM 906 N N . GLU A 1 116 ? -14.819 10.736 11.906 1.00 97.56 116 GLU A N 1
ATOM 907 C CA . GLU A 1 116 ? -15.390 12.090 12.009 1.00 97.56 116 GLU A CA 1
ATOM 908 C C . GLU A 1 116 ? -16.371 12.216 13.170 1.00 97.56 116 GLU A C 1
ATOM 910 O O . GLU A 1 116 ? -16.255 13.139 13.977 1.00 97.56 116 GLU A O 1
ATOM 915 N N . LYS A 1 117 ? -17.280 11.246 13.325 1.00 97.81 117 LYS A N 1
ATOM 916 C CA . LYS A 1 117 ? -18.238 11.191 14.443 1.00 97.81 117 LYS A CA 1
ATOM 917 C C . LYS A 1 117 ? -17.538 11.119 15.803 1.00 97.81 117 LYS A C 1
ATOM 919 O O . LYS A 1 117 ? -18.090 11.569 16.803 1.00 97.81 117 LYS A O 1
ATOM 924 N N . LYS A 1 118 ? -16.310 10.592 15.845 1.00 96.81 118 LYS A N 1
ATOM 925 C CA . LYS A 1 118 ? -15.444 10.542 17.036 1.00 96.81 118 LYS A CA 1
ATOM 926 C C . LYS A 1 118 ? -14.523 11.763 17.186 1.00 96.81 118 LYS A C 1
ATOM 928 O O . LYS A 1 118 ? -13.662 11.759 18.063 1.00 96.81 118 LYS A O 1
ATOM 933 N N . GLY A 1 119 ? -14.675 12.799 16.358 1.00 97.38 119 GLY A N 1
ATOM 934 C CA . GLY A 1 119 ? -13.864 14.020 16.412 1.00 97.38 119 GLY A CA 1
ATOM 935 C C . GLY A 1 119 ? -12.450 13.865 15.842 1.00 97.38 119 GLY A C 1
ATOM 936 O O . GLY A 1 119 ? -11.567 14.658 16.161 1.00 97.38 119 GLY A O 1
ATOM 937 N N . ARG A 1 120 ? -12.211 12.839 15.017 1.00 96.00 120 ARG A N 1
ATOM 938 C CA . ARG A 1 120 ? -10.920 12.524 14.385 1.00 96.00 120 ARG A CA 1
ATOM 939 C C . ARG A 1 120 ? -10.966 12.726 12.873 1.00 96.00 120 ARG A C 1
ATOM 941 O O . ARG A 1 120 ? -10.617 11.837 12.101 1.00 96.00 120 ARG A O 1
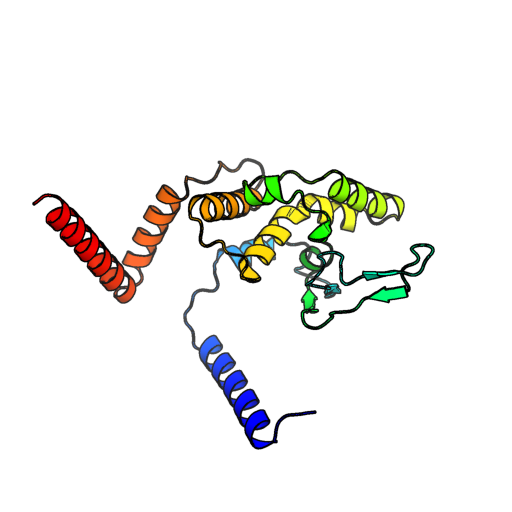ATOM 948 N N . SER A 1 121 ? -11.367 13.922 12.442 1.00 96.69 121 SER A N 1
ATOM 949 C CA . SER A 1 121 ? -11.377 14.304 11.021 1.00 96.69 121 SER A CA 1
ATOM 950 C C . SER A 1 121 ? -10.005 14.162 10.351 1.00 96.69 121 SER A C 1
ATOM 952 O O . SER A 1 121 ? -9.933 13.931 9.149 1.00 96.69 121 SER A O 1
ATOM 954 N N . ASP A 1 122 ? -8.916 14.234 11.124 1.00 93.69 122 ASP A N 1
ATOM 955 C CA . ASP A 1 122 ? -7.564 13.954 10.643 1.00 93.69 122 ASP A CA 1
ATOM 956 C C . ASP A 1 122 ? -7.395 12.501 10.172 1.00 93.69 122 ASP A C 1
ATOM 958 O O . ASP A 1 122 ? -6.810 12.267 9.119 1.00 93.69 122 ASP A O 1
ATOM 962 N N . LEU A 1 123 ? -7.928 11.524 10.914 1.00 94.31 123 LEU A N 1
ATOM 963 C CA . LEU A 1 123 ? -7.880 10.112 10.517 1.00 94.31 123 LEU A CA 1
ATOM 964 C C . LEU A 1 123 ? -8.856 9.813 9.384 1.00 94.31 123 LEU A C 1
ATOM 966 O O . LEU A 1 123 ? -8.524 9.054 8.482 1.00 94.31 123 LEU A O 1
ATOM 970 N N . ALA A 1 124 ? -10.022 10.455 9.381 1.00 96.94 124 ALA A N 1
ATOM 971 C CA . ALA A 1 124 ? -10.967 10.336 8.276 1.00 96.94 124 ALA A CA 1
ATOM 972 C C . ALA A 1 124 ? -10.358 10.805 6.945 1.00 96.94 124 ALA A C 1
ATOM 974 O O . ALA A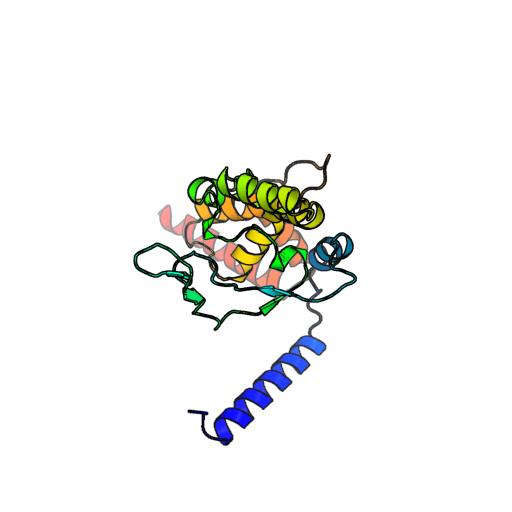 1 124 ? -10.514 10.145 5.920 1.00 96.94 124 ALA A O 1
ATOM 975 N N . ALA A 1 125 ? -9.616 11.917 6.962 1.00 95.62 125 ALA A N 1
ATOM 976 C CA . ALA A 1 125 ? -8.878 12.392 5.796 1.00 95.62 125 ALA A CA 1
ATOM 977 C C . ALA A 1 125 ? -7.787 11.400 5.357 1.00 95.62 125 ALA A C 1
ATOM 979 O O . ALA A 1 125 ? -7.620 11.180 4.159 1.00 95.62 125 ALA A O 1
ATOM 980 N N . ILE A 1 126 ? -7.090 10.761 6.307 1.00 94.25 126 ILE A N 1
ATOM 981 C CA . ILE A 1 126 ? -6.106 9.708 6.006 1.00 94.25 126 ILE A CA 1
ATOM 982 C C . ILE A 1 126 ? -6.772 8.513 5.329 1.00 94.25 126 ILE A C 1
ATOM 984 O O . ILE A 1 126 ? -6.268 8.063 4.307 1.00 94.25 126 ILE A O 1
ATOM 988 N N . VAL A 1 127 ? -7.903 8.029 5.847 1.00 95.75 127 VAL A N 1
ATOM 989 C CA . VAL A 1 127 ? -8.653 6.922 5.236 1.00 95.75 127 VAL A CA 1
ATOM 990 C C . VAL A 1 127 ? -9.054 7.280 3.805 1.00 95.75 127 VAL A C 1
ATOM 992 O O . VAL A 1 127 ? -8.754 6.530 2.879 1.00 95.75 127 VAL A O 1
ATOM 995 N N . ARG A 1 128 ? -9.636 8.469 3.595 1.00 95.69 128 ARG A N 1
ATOM 996 C CA . ARG A 1 128 ? -10.073 8.913 2.260 1.00 95.69 128 ARG A CA 1
ATOM 997 C C . ARG A 1 128 ? -8.919 9.127 1.276 1.00 95.69 128 ARG A C 1
ATOM 999 O O . ARG A 1 128 ? -9.081 8.920 0.080 1.00 95.69 128 ARG A O 1
ATOM 1006 N N . GLY A 1 129 ? -7.750 9.525 1.769 1.00 92.75 129 GLY A N 1
ATOM 1007 C CA . GLY A 1 129 ? -6.521 9.645 0.980 1.00 92.75 129 GLY A CA 1
ATOM 1008 C C . GLY A 1 129 ? -5.662 8.375 0.955 1.00 92.75 129 GLY A C 1
ATOM 1009 O O . GLY A 1 129 ? -4.554 8.404 0.419 1.00 92.75 129 GLY A O 1
ATOM 1010 N N . GLY A 1 130 ? -6.129 7.280 1.560 1.00 92.69 130 GLY A N 1
ATOM 1011 C CA . GLY A 1 130 ? -5.308 6.121 1.912 1.00 92.69 130 GLY A CA 1
ATOM 1012 C C . GLY A 1 130 ? -4.954 5.209 0.742 1.00 92.69 130 GLY A C 1
ATOM 1013 O O . GLY A 1 130 ? -3.995 4.445 0.842 1.00 92.69 130 GLY A O 1
ATOM 1014 N N . ARG A 1 131 ? -5.665 5.307 -0.392 1.00 94.12 131 ARG A N 1
ATOM 1015 C CA . ARG A 1 131 ? -5.502 4.381 -1.528 1.00 94.12 131 ARG A CA 1
ATOM 1016 C C . ARG A 1 131 ? -4.063 4.286 -2.033 1.00 94.12 131 ARG A C 1
ATOM 1018 O O . ARG A 1 131 ? -3.595 3.190 -2.335 1.00 94.12 131 ARG A O 1
ATOM 1025 N N . ARG A 1 132 ? -3.330 5.402 -2.054 1.00 91.12 132 ARG A N 1
ATOM 1026 C CA . ARG A 1 132 ? -1.908 5.423 -2.441 1.00 91.12 132 ARG A CA 1
ATOM 1027 C C . ARG A 1 132 ? -1.032 4.551 -1.540 1.00 91.12 132 ARG A C 1
ATOM 1029 O O . ARG A 1 132 ? -0.161 3.834 -2.022 1.00 91.12 132 ARG A O 1
ATOM 1036 N N . TRP A 1 133 ? -1.306 4.560 -0.237 1.00 89.25 133 TRP A N 1
ATOM 1037 C CA . TRP A 1 133 ? -0.562 3.789 0.756 1.00 89.25 133 TRP A CA 1
ATOM 1038 C C . TRP A 1 133 ? -0.939 2.316 0.719 1.00 89.25 133 TRP A C 1
ATOM 1040 O O . TRP A 1 133 ? -0.059 1.465 0.771 1.00 89.25 133 TRP A O 1
ATOM 1050 N N . GLN A 1 134 ? -2.225 2.013 0.552 1.00 91.44 134 GLN A N 1
ATOM 1051 C CA . GLN A 1 134 ? -2.714 0.646 0.365 1.00 91.44 134 GLN A CA 1
ATOM 1052 C C . GLN A 1 134 ? -2.074 -0.009 -0.865 1.00 91.44 134 GLN A C 1
ATOM 1054 O O . GLN A 1 134 ? -1.541 -1.112 -0.770 1.00 91.44 134 GLN A O 1
ATOM 1059 N N . ARG A 1 135 ? -2.042 0.696 -2.007 1.00 92.12 135 ARG A N 1
ATOM 1060 C CA . ARG A 1 135 ? -1.385 0.201 -3.226 1.00 92.12 135 ARG A CA 1
ATOM 1061 C C . ARG A 1 135 ? 0.119 0.052 -3.055 1.00 92.12 135 ARG A C 1
ATOM 1063 O O . ARG A 1 135 ? 0.672 -0.956 -3.478 1.00 92.12 135 ARG A O 1
ATOM 1070 N N . TYR A 1 136 ? 0.776 1.018 -2.421 1.00 88.25 136 TYR A N 1
ATOM 1071 C CA . TYR A 1 136 ? 2.204 0.919 -2.129 1.00 88.25 136 TYR A CA 1
ATOM 1072 C C . TYR A 1 136 ? 2.524 -0.314 -1.266 1.00 88.25 136 TYR A C 1
ATOM 1074 O O . TYR A 1 136 ? 3.402 -1.098 -1.619 1.00 88.25 136 TYR A O 1
ATOM 1082 N N . LEU A 1 137 ? 1.768 -0.535 -0.185 1.00 83.50 137 LEU A N 1
ATOM 1083 C CA . LEU A 1 137 ? 1.934 -1.690 0.702 1.00 83.50 137 LEU A CA 1
ATOM 1084 C C . LEU A 1 137 ? 1.652 -3.019 -0.007 1.00 83.50 137 LEU A C 1
ATOM 1086 O O . LEU A 1 137 ? 2.397 -3.975 0.188 1.00 83.50 137 LEU A O 1
ATOM 1090 N N . PHE A 1 138 ? 0.639 -3.068 -0.874 1.00 88.12 138 PHE A N 1
ATOM 1091 C CA . PHE A 1 138 ? 0.322 -4.257 -1.665 1.00 88.12 138 PHE A CA 1
ATOM 1092 C C . PHE A 1 138 ? 1.514 -4.716 -2.525 1.00 88.12 138 PHE A C 1
ATOM 1094 O O . PHE A 1 138 ? 1.853 -5.899 -2.543 1.00 88.12 138 PHE A O 1
ATOM 1101 N N . PHE A 1 139 ? 2.212 -3.776 -3.174 1.00 86.31 139 PHE A N 1
ATOM 1102 C CA . PHE A 1 139 ? 3.410 -4.082 -3.965 1.00 86.31 139 PHE A CA 1
ATOM 1103 C C . PHE A 1 139 ? 4.615 -4.516 -3.114 1.00 86.31 139 PHE A C 1
ATOM 1105 O O . PHE A 1 139 ? 5.446 -5.284 -3.597 1.00 86.31 139 PHE A O 1
ATOM 1112 N N . LEU A 1 140 ? 4.720 -4.060 -1.860 1.00 79.69 140 LEU A N 1
ATOM 1113 C CA . LEU A 1 140 ? 5.776 -4.498 -0.938 1.00 79.69 140 LEU A CA 1
ATOM 1114 C C . LEU A 1 140 ? 5.511 -5.884 -0.337 1.00 79.69 140 LEU A C 1
ATOM 1116 O O . LEU A 1 140 ? 6.457 -6.629 -0.096 1.00 79.69 140 LEU A O 1
ATOM 1120 N N . GLY A 1 141 ? 4.244 -6.236 -0.112 1.00 72.44 141 GLY A N 1
ATOM 1121 C CA . GLY A 1 141 ? 3.829 -7.495 0.517 1.00 72.44 141 GLY A CA 1
ATOM 1122 C C . GLY A 1 141 ? 3.967 -8.743 -0.362 1.00 72.44 141 GLY A C 1
ATOM 1123 O O . GLY A 1 141 ? 3.591 -9.828 0.067 1.00 72.44 141 GLY A O 1
ATOM 1124 N N . GLY A 1 142 ? 4.486 -8.615 -1.588 1.00 65.62 142 GLY A N 1
ATOM 1125 C CA . GLY A 1 142 ? 4.722 -9.750 -2.486 1.00 65.62 142 GLY A CA 1
ATOM 1126 C C . GLY A 1 142 ? 3.488 -10.251 -3.245 1.00 65.62 142 GLY A C 1
ATOM 1127 O O . GLY A 1 142 ? 3.583 -11.268 -3.924 1.00 65.62 142 GLY A O 1
ATOM 1128 N N . GLY A 1 143 ? 2.360 -9.532 -3.197 1.00 63.81 143 GLY A N 1
ATOM 1129 C CA . GLY A 1 143 ? 1.114 -9.861 -3.911 1.00 63.81 143 GLY A CA 1
ATOM 1130 C C . GLY A 1 143 ? 1.148 -9.604 -5.422 1.00 63.81 143 GLY A C 1
ATOM 1131 O O . GLY A 1 143 ? 0.123 -9.285 -6.011 1.00 63.81 143 GLY A O 1
ATOM 1132 N N . ILE A 1 144 ? 2.321 -9.668 -6.056 1.00 72.06 144 ILE A N 1
ATOM 1133 C CA . ILE A 1 144 ? 2.468 -9.360 -7.481 1.00 72.06 144 ILE A CA 1
ATOM 1134 C C . ILE A 1 144 ? 1.952 -10.555 -8.295 1.00 72.06 144 ILE A C 1
ATOM 1136 O O . ILE A 1 144 ? 2.534 -11.640 -8.187 1.00 72.06 144 ILE A O 1
ATOM 1140 N N . PRO A 1 145 ? 0.900 -10.390 -9.115 1.00 78.88 145 PRO A N 1
ATOM 1141 C CA . PRO A 1 145 ? 0.364 -11.499 -9.884 1.00 78.88 145 PRO A CA 1
ATOM 1142 C C . PRO A 1 145 ? 1.328 -11.940 -10.978 1.00 78.88 145 PRO A C 1
ATOM 1144 O O . PRO A 1 145 ? 2.106 -11.159 -11.528 1.00 78.88 145 PRO A O 1
ATOM 1147 N N . SER A 1 146 ? 1.253 -13.227 -11.306 1.00 81.50 146 SER A N 1
ATOM 1148 C CA . SER A 1 146 ? 1.941 -13.797 -12.464 1.00 81.50 146 SER A CA 1
ATOM 1149 C C . SER A 1 146 ? 1.262 -13.444 -13.789 1.00 81.50 146 SER A C 1
ATOM 1151 O O . SER A 1 146 ? 1.890 -13.567 -14.840 1.00 81.50 146 SER A O 1
ATOM 1153 N N . ASP A 1 147 ? -0.014 -13.055 -13.739 1.00 92.19 147 ASP A N 1
ATOM 1154 C CA . ASP A 1 147 ? -0.782 -12.611 -14.896 1.00 92.19 147 ASP A CA 1
ATOM 1155 C C . ASP A 1 147 ? -0.366 -11.193 -15.311 1.00 92.19 147 ASP A C 1
ATOM 1157 O O . ASP A 1 147 ? -0.198 -10.301 -14.472 1.00 92.19 147 ASP A O 1
ATOM 1161 N N . LYS A 1 148 ? -0.138 -10.997 -16.613 1.00 90.69 148 LYS A N 1
ATOM 1162 C CA . LYS A 1 148 ? 0.417 -9.744 -17.127 1.00 90.69 148 LYS A CA 1
ATOM 1163 C C . LYS A 1 148 ? -0.630 -8.637 -17.096 1.00 90.69 148 LYS A C 1
ATOM 1165 O O . LYS A 1 148 ? -0.308 -7.527 -16.679 1.00 90.69 148 LYS A O 1
ATOM 1170 N N . GLU A 1 149 ? -1.843 -8.916 -17.555 1.00 93.12 149 GLU A N 1
ATOM 1171 C CA . GLU A 1 149 ? -2.938 -7.952 -17.590 1.00 93.12 149 GLU A CA 1
ATOM 1172 C C . GLU A 1 149 ? -3.271 -7.452 -16.178 1.00 93.12 149 GLU A C 1
ATOM 1174 O O . GLU A 1 149 ? -3.365 -6.243 -15.955 1.00 93.12 149 GLU A O 1
ATOM 1179 N N . GLU A 1 150 ? -3.348 -8.364 -15.211 1.00 92.94 150 GLU A N 1
ATOM 1180 C CA . GLU A 1 150 ? -3.583 -8.044 -13.803 1.00 92.94 150 GLU A CA 1
ATOM 1181 C C . GLU A 1 150 ? -2.439 -7.209 -13.207 1.00 92.94 150 GLU A C 1
ATOM 1183 O O . GLU A 1 150 ? -2.670 -6.185 -12.556 1.00 92.94 150 GLU A O 1
ATOM 1188 N N . PHE A 1 151 ? -1.184 -7.584 -13.483 1.00 93.19 151 PHE A N 1
ATOM 1189 C CA . PHE A 1 151 ? -0.020 -6.805 -13.063 1.00 93.19 151 PHE A CA 1
ATOM 1190 C C . PHE A 1 151 ? -0.065 -5.377 -13.613 1.00 93.19 151 PHE A C 1
ATOM 1192 O O . PHE A 1 151 ? 0.190 -4.414 -12.883 1.00 93.19 151 PHE A O 1
ATOM 1199 N N . GLU A 1 152 ? -0.376 -5.225 -14.901 1.00 94.56 152 GLU A N 1
ATOM 1200 C CA . GLU A 1 152 ? -0.467 -3.919 -15.545 1.00 94.56 152 GLU A CA 1
ATOM 1201 C C . GLU A 1 152 ? -1.569 -3.061 -14.925 1.00 94.56 152 GLU A C 1
ATOM 1203 O O . GLU A 1 152 ? -1.330 -1.882 -14.646 1.00 94.56 152 GLU A O 1
ATOM 1208 N N . ALA A 1 153 ? -2.740 -3.642 -14.663 1.00 94.94 153 ALA A N 1
ATOM 1209 C CA . ALA A 1 153 ? -3.851 -2.956 -14.015 1.00 94.94 153 ALA A CA 1
ATOM 1210 C C . ALA A 1 153 ? -3.461 -2.457 -12.614 1.00 94.94 153 ALA A C 1
ATOM 1212 O O . ALA A 1 153 ? -3.563 -1.257 -12.328 1.00 94.94 153 ALA A O 1
ATOM 1213 N N . LEU A 1 154 ? -2.901 -3.329 -11.772 1.00 94.69 154 LEU A N 1
ATOM 1214 C CA . LEU A 1 154 ? -2.420 -2.984 -10.431 1.00 94.69 154 LEU A CA 1
ATOM 1215 C C . LEU A 1 154 ? -1.336 -1.901 -10.459 1.00 94.69 154 LEU A C 1
ATOM 1217 O O . LEU A 1 154 ? -1.387 -0.938 -9.684 1.00 94.69 154 LEU A O 1
ATOM 1221 N N . PHE A 1 155 ? -0.364 -2.032 -11.363 1.00 93.69 155 PHE A N 1
ATOM 1222 C CA . PHE A 1 155 ? 0.744 -1.089 -11.496 1.00 93.69 155 PHE A CA 1
ATOM 1223 C C . PHE A 1 155 ? 0.260 0.290 -11.948 1.00 93.69 155 PHE A C 1
ATOM 1225 O O . PHE A 1 155 ? 0.705 1.319 -11.429 1.00 93.69 155 PHE A O 1
ATOM 1232 N N . GLN A 1 156 ? -0.690 0.335 -12.880 1.00 94.56 156 GLN A N 1
ATOM 1233 C CA . GLN A 1 156 ? -1.293 1.590 -13.310 1.00 94.56 156 GLN A CA 1
ATOM 1234 C C . GLN A 1 156 ? -2.169 2.201 -12.224 1.00 94.56 156 GLN A C 1
ATOM 1236 O O . GLN A 1 156 ? -2.104 3.412 -12.021 1.00 94.56 156 GLN A O 1
ATOM 1241 N N . GLY A 1 157 ? -2.913 1.388 -11.474 1.00 95.00 157 GLY A N 1
ATOM 1242 C CA . GLY A 1 157 ? -3.636 1.841 -10.290 1.00 95.00 157 GLY A CA 1
ATOM 1243 C C . GLY A 1 157 ? -2.708 2.533 -9.291 1.00 95.00 157 GLY A C 1
ATOM 1244 O O . GLY A 1 157 ? -3.021 3.633 -8.828 1.00 95.00 157 GLY A O 1
ATOM 1245 N N . LEU A 1 158 ? -1.529 1.950 -9.022 1.00 94.00 158 LEU A N 1
ATOM 1246 C CA . LEU A 1 158 ? -0.508 2.553 -8.158 1.00 94.00 158 LEU A CA 1
ATOM 1247 C C . LEU A 1 158 ? -0.044 3.902 -8.715 1.00 94.00 158 LEU A C 1
ATOM 1249 O O . LEU A 1 158 ? -0.099 4.900 -8.000 1.00 94.00 158 LEU A O 1
ATOM 1253 N N . ARG A 1 159 ? 0.353 3.969 -9.990 1.00 93.12 159 ARG A N 1
ATOM 1254 C CA . ARG A 1 159 ? 0.813 5.227 -10.607 1.00 93.12 159 ARG A CA 1
ATOM 1255 C C . ARG A 1 159 ? -0.253 6.319 -10.566 1.00 93.12 159 ARG A C 1
ATOM 1257 O O . ARG A 1 159 ? 0.063 7.449 -10.214 1.00 93.12 159 ARG A O 1
ATOM 1264 N N . LYS A 1 160 ? -1.509 5.976 -10.858 1.00 93.69 160 LYS A N 1
ATOM 1265 C CA . LYS A 1 160 ? -2.648 6.905 -10.799 1.00 93.69 160 LYS A CA 1
ATOM 1266 C C . LYS A 1 160 ? -2.938 7.386 -9.381 1.00 93.69 160 LYS A C 1
ATOM 1268 O O . LYS A 1 160 ? -3.291 8.541 -9.193 1.00 93.69 160 LYS A O 1
ATOM 1273 N N . SER A 1 161 ? -2.760 6.526 -8.376 1.00 92.12 161 SER A N 1
ATOM 1274 C CA . SER A 1 161 ? -3.008 6.890 -6.972 1.00 92.12 161 SER A CA 1
ATOM 1275 C C . SER A 1 161 ? -2.019 7.926 -6.426 1.00 92.12 161 SER A C 1
ATOM 1277 O O . SER A 1 161 ? -2.273 8.533 -5.389 1.00 92.12 161 SER A O 1
ATOM 1279 N N . MET A 1 162 ? -0.899 8.116 -7.123 1.00 88.62 162 MET A N 1
ATOM 1280 C CA . MET A 1 162 ? 0.193 9.008 -6.740 1.00 88.62 162 MET A CA 1
ATOM 1281 C C . MET A 1 162 ? 0.142 10.357 -7.468 1.00 88.62 162 MET A C 1
ATOM 1283 O O . MET A 1 162 ? 0.970 11.214 -7.175 1.00 88.62 162 MET A O 1
ATOM 1287 N N . LEU A 1 163 ? -0.799 10.542 -8.403 1.00 87.31 163 LEU A N 1
ATOM 1288 C CA . LEU A 1 163 ? -0.957 11.798 -9.133 1.00 87.31 163 LEU A CA 1
ATOM 1289 C C . LEU A 1 163 ? -1.369 12.928 -8.192 1.00 87.31 163 LEU A C 1
ATOM 1291 O O . LEU A 1 163 ? -2.254 12.769 -7.344 1.00 87.31 163 LEU A O 1
ATOM 1295 N N . VAL A 1 164 ? -0.763 14.093 -8.393 1.00 80.75 164 VAL A N 1
ATOM 1296 C CA . VAL A 1 164 ? -1.222 15.342 -7.784 1.00 80.75 164 VAL A CA 1
ATOM 1297 C C . VAL A 1 164 ? -2.360 15.924 -8.626 1.00 80.75 164 VAL A C 1
ATOM 1299 O O . VAL A 1 164 ? -2.424 15.735 -9.841 1.00 80.75 164 VAL A O 1
ATOM 1302 N N . GLU A 1 165 ? -3.289 16.632 -7.983 1.00 79.00 165 GLU A N 1
ATOM 1303 C CA . GLU A 1 165 ? -4.396 17.295 -8.675 1.00 79.00 165 GLU A CA 1
ATOM 1304 C C . GLU A 1 165 ? -3.881 18.192 -9.817 1.00 79.00 165 GLU A C 1
ATOM 1306 O O . GLU A 1 165 ? -3.048 19.076 -9.610 1.00 79.00 165 GLU A O 1
ATOM 1311 N N . GLY A 1 166 ? -4.382 17.951 -11.033 1.00 80.06 166 GLY A N 1
ATOM 1312 C CA . GLY A 1 166 ? -3.985 18.675 -12.245 1.00 80.06 166 GLY A CA 1
ATOM 1313 C C . GLY A 1 166 ? -2.845 18.036 -13.047 1.00 80.06 166 GLY A C 1
ATOM 1314 O O . GLY A 1 166 ? -2.547 18.519 -14.141 1.00 80.06 166 GLY A O 1
ATOM 1315 N N . GLU A 1 167 ? -2.231 16.953 -12.565 1.00 85.31 167 GLU A N 1
ATOM 1316 C CA . GLU A 1 167 ? -1.270 16.179 -13.354 1.00 85.31 167 GLU A CA 1
ATOM 1317 C C . GLU A 1 167 ? -1.959 15.341 -14.437 1.00 85.31 167 GLU A C 1
ATOM 1319 O O . GLU A 1 167 ? -3.101 14.899 -14.303 1.00 85.31 167 GLU A O 1
ATOM 1324 N N . ALA A 1 168 ? -1.246 15.129 -15.545 1.00 89.06 168 ALA A N 1
ATOM 1325 C CA . ALA A 1 168 ? -1.721 14.262 -16.611 1.00 89.06 168 ALA A CA 1
ATOM 1326 C C . ALA A 1 168 ? -1.682 12.792 -16.174 1.00 89.06 168 ALA A C 1
ATOM 1328 O O . ALA A 1 168 ? -0.768 12.363 -15.468 1.00 89.06 168 ALA A O 1
ATOM 1329 N N . GLU A 1 169 ? -2.639 12.011 -16.672 1.00 89.50 169 GLU A N 1
ATOM 1330 C CA . GLU A 1 169 ? -2.660 10.563 -16.479 1.00 89.50 169 GLU A CA 1
ATOM 1331 C C . GLU A 1 169 ? -1.329 9.914 -16.909 1.00 89.50 169 GLU A C 1
ATOM 1333 O O . GLU A 1 169 ? -0.729 10.311 -17.919 1.00 89.50 169 GLU A O 1
ATOM 1338 N N . PRO A 1 170 ? -0.853 8.892 -16.174 1.00 91.56 170 PRO A N 1
ATOM 1339 C CA . PRO A 1 170 ? 0.349 8.169 -16.537 1.00 91.56 170 PRO A CA 1
ATOM 1340 C C . PRO A 1 170 ? 0.212 7.512 -17.913 1.00 91.56 170 PRO A C 1
ATOM 1342 O O . PRO A 1 170 ? -0.828 6.964 -18.273 1.00 91.56 170 PRO A O 1
ATOM 1345 N N . SER A 1 171 ? 1.326 7.485 -18.648 1.00 93.69 171 SER A N 1
ATOM 1346 C CA . SER A 1 171 ? 1.468 6.701 -19.880 1.00 93.69 171 SER A CA 1
ATOM 1347 C C . SER A 1 171 ? 1.099 5.229 -19.673 1.00 93.69 171 SER A C 1
ATOM 1349 O O . SER A 1 171 ? 1.141 4.720 -18.547 1.00 93.69 171 SER A O 1
ATOM 1351 N N . THR A 1 172 ? 0.860 4.495 -20.759 1.00 95.00 172 THR A N 1
ATOM 1352 C CA . THR A 1 172 ? 0.650 3.039 -20.696 1.00 95.00 172 THR A CA 1
ATOM 1353 C C . THR A 1 172 ? 1.845 2.317 -20.054 1.00 95.00 172 THR A C 1
ATOM 1355 O O . THR A 1 172 ? 2.952 2.870 -19.973 1.00 95.00 172 THR A O 1
ATOM 1358 N N . TYR A 1 173 ? 1.636 1.080 -19.590 1.00 93.44 173 TYR A N 1
ATOM 1359 C CA . TYR A 1 173 ? 2.710 0.282 -18.997 1.00 93.44 173 TYR A CA 1
ATOM 1360 C C . TYR A 1 173 ? 3.838 0.060 -20.007 1.00 93.44 173 TYR A C 1
ATOM 1362 O O . TYR A 1 173 ? 5.002 0.271 -19.679 1.00 93.44 173 TYR A O 1
ATOM 1370 N N . GLU A 1 174 ? 3.504 -0.270 -21.255 1.00 93.94 174 GLU A N 1
ATOM 1371 C CA . GLU A 1 174 ? 4.492 -0.509 -22.310 1.00 93.94 174 GLU A CA 1
ATOM 1372 C C . GLU A 1 174 ? 5.305 0.746 -22.664 1.00 93.94 174 GLU A C 1
ATOM 1374 O O . GLU A 1 174 ? 6.521 0.670 -22.868 1.00 93.94 174 GLU A O 1
ATOM 1379 N N . GLU A 1 175 ? 4.680 1.925 -22.696 1.00 95.12 175 GLU A N 1
ATOM 1380 C CA . GLU A 1 175 ? 5.395 3.193 -22.890 1.00 95.12 175 GLU A CA 1
ATOM 1381 C C . GLU A 1 175 ? 6.307 3.514 -21.704 1.00 95.12 175 GLU A C 1
ATOM 1383 O O . GLU A 1 175 ? 7.474 3.869 -21.900 1.00 95.12 175 GLU A O 1
ATOM 1388 N N . TRP A 1 176 ? 5.798 3.350 -20.478 1.00 94.81 176 TRP A N 1
ATOM 1389 C CA . TRP A 1 176 ? 6.570 3.561 -19.254 1.00 94.81 176 TRP A CA 1
ATOM 1390 C C . TRP A 1 176 ? 7.777 2.621 -19.198 1.00 94.81 176 TRP A C 1
ATOM 1392 O O . TRP A 1 176 ? 8.908 3.078 -19.040 1.00 94.81 176 TRP A O 1
ATOM 1402 N N . LYS A 1 177 ? 7.557 1.323 -19.421 1.00 92.31 177 LYS A N 1
ATOM 1403 C CA . LYS A 1 177 ? 8.590 0.286 -19.448 1.00 92.31 177 LYS A CA 1
ATOM 1404 C C . LYS A 1 177 ? 9.650 0.622 -20.486 1.00 92.31 177 LYS A C 1
ATOM 1406 O O . LYS A 1 177 ? 10.835 0.640 -20.168 1.00 92.31 177 LYS A O 1
ATOM 1411 N N . ARG A 1 178 ? 9.250 0.951 -21.718 1.00 93.06 178 ARG A N 1
ATOM 1412 C CA . ARG A 1 178 ? 10.187 1.328 -22.787 1.00 93.06 178 ARG A CA 1
ATOM 1413 C C . ARG A 1 178 ? 11.050 2.522 -22.391 1.00 93.06 178 ARG A C 1
ATOM 1415 O O . ARG A 1 178 ? 12.259 2.486 -22.619 1.00 93.06 178 ARG A O 1
ATOM 1422 N N . LYS A 1 179 ? 10.441 3.555 -21.802 1.00 92.25 179 LYS A N 1
ATOM 1423 C CA . LYS A 1 179 ? 11.143 4.756 -21.339 1.00 92.25 179 LYS A CA 1
ATOM 1424 C C . LYS A 1 179 ? 12.153 4.420 -20.240 1.00 92.25 179 LYS A C 1
ATOM 1426 O O . LYS A 1 179 ? 13.332 4.720 -20.410 1.00 92.25 179 LYS A O 1
ATOM 1431 N N . VAL A 1 180 ? 11.719 3.749 -19.171 1.00 89.69 180 VAL A N 1
ATOM 1432 C CA . VAL A 1 180 ? 12.572 3.422 -18.016 1.00 89.69 180 VAL A CA 1
ATOM 1433 C C . VAL A 1 180 ? 13.723 2.504 -18.419 1.00 89.69 180 VAL A C 1
ATOM 1435 O O . VAL A 1 180 ? 14.865 2.775 -18.062 1.00 89.69 180 VAL A O 1
ATOM 1438 N N . LEU A 1 181 ? 13.471 1.471 -19.232 1.00 89.62 181 LEU A N 1
ATOM 1439 C CA . LEU A 1 181 ? 14.532 0.593 -19.739 1.00 89.62 181 LEU A CA 1
ATOM 1440 C C . LEU A 1 181 ? 15.580 1.373 -20.549 1.00 89.62 181 LEU A C 1
ATOM 1442 O O . LEU A 1 181 ? 16.777 1.124 -20.414 1.00 89.62 181 LEU A O 1
ATOM 1446 N N . ALA A 1 182 ? 15.143 2.318 -21.388 1.00 89.75 182 ALA A N 1
ATOM 1447 C CA . ALA A 1 182 ? 16.041 3.138 -22.196 1.00 89.75 182 ALA A CA 1
ATOM 1448 C C . ALA A 1 182 ? 16.852 4.134 -21.355 1.00 89.75 182 ALA A C 1
ATOM 1450 O O . ALA A 1 182 ? 18.003 4.405 -21.690 1.00 89.75 182 ALA A O 1
ATOM 1451 N N . GLU A 1 183 ? 16.273 4.688 -20.291 1.00 88.44 183 GLU A N 1
ATOM 1452 C CA . GLU A 1 183 ? 16.972 5.5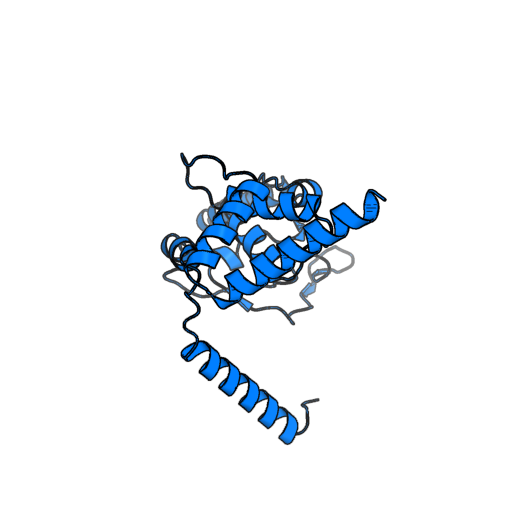61 -19.342 1.00 88.44 183 GLU A CA 1
ATOM 1453 C C . GLU A 1 183 ? 18.002 4.767 -18.533 1.00 88.44 183 GLU A C 1
ATOM 1455 O O . GLU A 1 183 ? 19.187 5.095 -18.564 1.00 88.44 183 GLU A O 1
ATOM 1460 N N . PHE A 1 184 ? 17.600 3.646 -17.936 1.00 85.19 184 PHE A N 1
ATOM 1461 C CA . PHE A 1 184 ? 18.480 2.819 -17.110 1.00 85.19 184 PHE A CA 1
ATOM 1462 C C . PHE A 1 184 ? 19.653 2.220 -17.903 1.00 85.19 184 PHE A C 1
ATOM 1464 O O . PHE A 1 184 ? 20.774 2.130 -17.406 1.00 85.19 184 PHE A O 1
ATOM 1471 N N . ALA A 1 185 ? 19.439 1.870 -19.177 1.00 87.44 185 ALA A N 1
ATOM 1472 C CA . ALA A 1 185 ? 20.500 1.387 -20.064 1.00 87.44 185 ALA A CA 1
ATOM 1473 C C . ALA A 1 185 ? 21.554 2.455 -20.417 1.00 87.44 185 ALA A C 1
ATOM 1475 O O . ALA A 1 185 ? 22.655 2.099 -20.841 1.00 87.44 185 ALA A O 1
ATOM 1476 N N . LYS A 1 186 ? 21.249 3.753 -20.265 1.00 88.25 186 LYS A N 1
ATOM 1477 C CA . LYS A 1 186 ? 22.249 4.826 -20.419 1.00 88.25 186 LYS A CA 1
ATOM 1478 C C . LYS A 1 186 ? 23.177 4.900 -19.210 1.00 88.25 186 LYS A C 1
A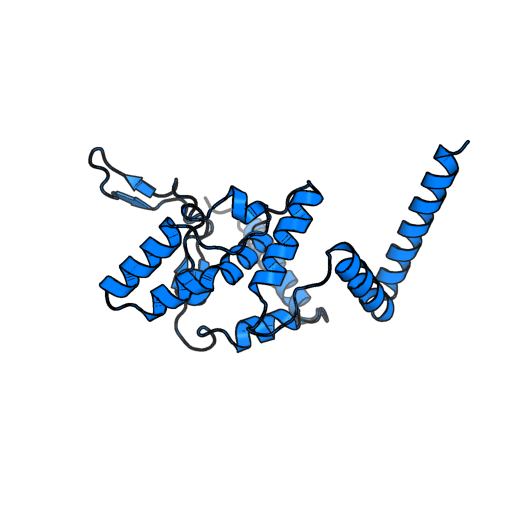TOM 1480 O O . LYS A 1 186 ? 24.347 5.229 -19.371 1.00 88.25 186 LYS A O 1
ATOM 1485 N N . GLU A 1 187 ? 22.653 4.597 -18.028 1.00 84.81 187 GLU A N 1
ATOM 1486 C CA . GLU A 1 187 ? 23.347 4.767 -16.749 1.00 84.81 187 GLU A CA 1
ATOM 1487 C C . GLU A 1 187 ? 24.062 3.492 -16.287 1.00 84.81 187 GLU A C 1
ATOM 1489 O O . GLU A 1 187 ? 25.059 3.565 -15.569 1.00 84.81 187 GLU A O 1
ATOM 1494 N N . ASN A 1 188 ? 23.599 2.316 -16.725 1.00 85.94 188 ASN A N 1
ATOM 1495 C CA . ASN A 1 188 ? 24.127 1.027 -16.296 1.00 85.94 188 ASN A CA 1
ATOM 1496 C C . ASN A 1 188 ? 24.525 0.138 -17.491 1.00 85.94 188 ASN A C 1
ATOM 1498 O O . ASN A 1 188 ? 23.689 -0.456 -18.176 1.00 85.94 188 ASN A O 1
ATOM 1502 N N . ALA A 1 189 ? 25.837 0.009 -17.714 1.00 87.25 189 ALA A N 1
ATOM 1503 C CA . ALA A 1 189 ? 26.398 -0.776 -18.815 1.00 87.25 189 ALA A CA 1
ATOM 1504 C C . ALA A 1 189 ? 26.088 -2.281 -18.712 1.00 87.25 189 ALA A C 1
ATOM 1506 O O . ALA A 1 189 ? 25.844 -2.921 -19.735 1.00 87.25 189 ALA A O 1
ATOM 1507 N N . GLN A 1 190 ? 26.061 -2.839 -17.497 1.00 87.38 190 GLN A N 1
ATOM 1508 C CA . GLN A 1 190 ? 25.704 -4.242 -17.274 1.00 87.38 190 GLN A CA 1
ATOM 1509 C C . GLN A 1 190 ? 24.235 -4.483 -17.628 1.00 87.38 190 GLN A C 1
ATOM 1511 O O . GLN A 1 190 ? 23.904 -5.443 -18.320 1.00 87.38 190 GLN A O 1
ATOM 1516 N N . PHE A 1 191 ? 23.356 -3.574 -17.210 1.00 83.88 191 PHE A N 1
ATOM 1517 C CA . PHE A 1 191 ? 21.943 -3.634 -17.555 1.00 83.88 191 PHE A CA 1
ATOM 1518 C C . PHE A 1 191 ? 21.718 -3.558 -19.068 1.00 83.88 191 PHE A C 1
ATOM 1520 O O . PHE A 1 191 ? 20.954 -4.346 -19.622 1.00 83.88 191 PHE A O 1
ATOM 1527 N N . LYS A 1 192 ? 22.436 -2.663 -19.756 1.00 88.94 192 LYS A N 1
ATOM 1528 C CA . LYS A 1 192 ? 22.390 -2.564 -21.218 1.00 88.94 192 LYS A CA 1
ATOM 1529 C C . LYS A 1 192 ? 22.776 -3.883 -21.896 1.00 88.94 192 LYS A C 1
ATOM 1531 O O . LYS A 1 192 ? 22.063 -4.325 -22.789 1.00 88.94 192 LYS A O 1
ATOM 1536 N N . GLN A 1 193 ? 23.854 -4.531 -21.448 1.00 88.88 193 GLN A N 1
ATOM 1537 C CA . GLN A 1 193 ? 24.278 -5.829 -21.989 1.00 88.88 193 GLN A CA 1
ATOM 1538 C C . GLN A 1 193 ? 23.198 -6.906 -21.827 1.00 88.88 193 GLN A C 1
ATOM 1540 O O . GLN A 1 193 ? 22.949 -7.663 -22.763 1.00 88.88 193 GLN A O 1
ATOM 1545 N N . LEU A 1 194 ? 22.538 -6.959 -20.666 1.00 90.44 194 LEU A N 1
ATOM 1546 C CA . LEU A 1 194 ? 21.434 -7.891 -20.423 1.00 90.44 194 LEU A CA 1
ATOM 1547 C C . LEU A 1 194 ? 20.242 -7.607 -21.343 1.00 90.44 194 LEU A C 1
ATOM 1549 O O . LEU A 1 194 ? 19.684 -8.533 -21.929 1.00 90.44 194 LEU A O 1
ATOM 1553 N N . LEU A 1 195 ? 19.883 -6.333 -21.511 1.00 89.44 195 LEU A N 1
ATOM 1554 C CA . LEU A 1 195 ? 18.784 -5.922 -22.382 1.00 89.44 195 LEU A CA 1
ATOM 1555 C C . LEU A 1 195 ? 19.052 -6.271 -23.855 1.00 89.44 195 LEU A C 1
ATOM 1557 O O . LEU A 1 195 ? 18.152 -6.747 -24.546 1.00 89.44 195 LEU A O 1
ATOM 1561 N N . ASP A 1 196 ? 20.280 -6.061 -24.332 1.00 91.75 196 ASP A N 1
ATOM 1562 C CA . ASP A 1 196 ? 20.686 -6.399 -25.700 1.00 91.75 196 ASP A CA 1
ATOM 1563 C C . ASP A 1 196 ? 20.703 -7.923 -25.922 1.00 91.75 196 ASP A C 1
ATOM 1565 O O . ASP A 1 196 ? 20.217 -8.405 -26.947 1.00 91.75 196 ASP A O 1
ATOM 1569 N N . ALA A 1 197 ? 21.182 -8.697 -24.940 1.00 91.25 197 ALA A N 1
ATOM 1570 C CA . ALA A 1 197 ? 21.157 -10.158 -24.991 1.00 91.25 197 ALA A CA 1
ATOM 1571 C C . ALA A 1 197 ? 19.726 -10.717 -25.045 1.00 91.25 197 ALA A C 1
ATOM 1573 O O . ALA A 1 197 ? 19.462 -11.672 -25.775 1.00 91.25 197 ALA A O 1
ATOM 1574 N N . GLU A 1 198 ? 18.793 -10.120 -24.302 1.00 89.56 198 GLU A N 1
ATOM 1575 C CA . GLU A 1 198 ? 17.397 -10.557 -24.287 1.00 89.56 198 GLU A CA 1
ATOM 1576 C C . GLU A 1 198 ? 16.683 -10.263 -25.614 1.00 89.56 198 GLU A C 1
ATOM 1578 O O . GLU A 1 198 ? 15.967 -11.118 -26.137 1.00 89.56 198 GLU A O 1
ATOM 1583 N N . ARG A 1 199 ? 16.946 -9.099 -26.224 1.00 89.44 199 ARG A N 1
ATOM 1584 C CA . ARG A 1 199 ? 16.439 -8.759 -27.567 1.00 89.44 199 ARG A CA 1
ATOM 1585 C C . ARG A 1 199 ? 16.929 -9.746 -28.625 1.00 89.44 199 ARG A C 1
ATOM 1587 O O . ARG A 1 199 ? 16.124 -10.257 -29.396 1.00 89.44 199 ARG A O 1
ATOM 1594 N N . ALA A 1 200 ? 18.217 -10.089 -28.597 1.00 89.31 200 ALA A N 1
ATOM 1595 C CA . ALA A 1 200 ? 18.790 -11.055 -29.531 1.00 89.31 200 ALA A CA 1
ATOM 1596 C C . ALA A 1 200 ? 18.148 -12.453 -29.415 1.00 89.31 200 ALA A C 1
ATOM 1598 O O . ALA A 1 200 ? 17.960 -13.133 -30.423 1.00 89.31 200 ALA A O 1
ATOM 1599 N N . LYS A 1 201 ? 17.774 -12.896 -28.204 1.00 89.31 201 LYS A N 1
ATOM 1600 C CA . LYS A 1 201 ? 17.030 -14.157 -28.025 1.00 89.31 201 LYS A CA 1
ATOM 1601 C C . LYS A 1 201 ? 15.639 -14.098 -28.653 1.00 89.31 201 LYS A C 1
ATOM 1603 O O . LYS A 1 201 ? 15.235 -15.070 -29.288 1.00 89.31 201 LYS A O 1
ATOM 1608 N N . ALA A 1 202 ? 14.922 -12.987 -28.479 1.00 83.44 202 ALA A N 1
ATOM 1609 C CA . ALA A 1 202 ? 13.584 -12.809 -29.037 1.00 83.44 202 ALA A CA 1
ATOM 1610 C C . ALA A 1 202 ? 13.597 -12.842 -30.578 1.00 83.44 202 ALA A C 1
ATOM 1612 O O . ALA A 1 202 ? 12.779 -13.539 -31.179 1.00 83.44 202 ALA A O 1
ATOM 1613 N N . ASP A 1 203 ? 14.574 -12.181 -31.207 1.00 83.12 203 ASP A N 1
ATOM 1614 C CA . ASP A 1 203 ? 14.737 -12.163 -32.668 1.00 83.12 203 ASP A CA 1
ATOM 1615 C C . ASP A 1 203 ? 15.049 -13.564 -33.233 1.00 83.12 203 ASP A C 1
ATOM 1617 O O . ASP A 1 203 ? 14.483 -13.994 -34.245 1.00 83.12 203 ASP A O 1
ATOM 1621 N N . ASN A 1 204 ? 15.899 -14.326 -32.538 1.00 80.25 204 ASN A N 1
ATOM 1622 C CA . ASN A 1 204 ? 16.226 -15.705 -32.909 1.00 80.25 204 ASN A CA 1
ATOM 1623 C C . ASN A 1 204 ? 15.022 -16.652 -32.765 1.00 80.25 204 ASN A C 1
ATOM 1625 O O . ASN A 1 204 ? 14.810 -17.521 -33.616 1.00 80.25 204 ASN A O 1
ATOM 1629 N N . ALA A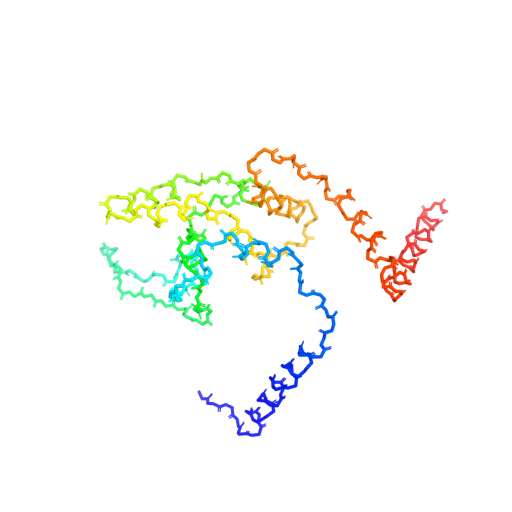 1 205 ? 14.210 -16.481 -31.716 1.00 75.38 205 ALA A N 1
ATOM 1630 C CA . ALA A 1 205 ? 12.989 -17.258 -31.522 1.00 75.38 205 ALA A CA 1
ATOM 1631 C C . ALA A 1 205 ? 11.958 -16.972 -32.628 1.00 75.38 205 ALA A C 1
ATOM 1633 O O . ALA A 1 205 ? 11.419 -17.909 -33.211 1.00 75.38 205 ALA A O 1
ATOM 1634 N N . ALA A 1 206 ? 11.746 -15.702 -32.987 1.00 72.81 206 ALA A N 1
ATOM 1635 C CA . ALA A 1 206 ? 10.816 -15.309 -34.049 1.00 72.81 206 ALA A CA 1
ATOM 1636 C C . ALA A 1 206 ? 11.204 -15.869 -35.433 1.00 72.81 206 ALA A C 1
ATOM 1638 O O . ALA A 1 206 ? 10.334 -16.274 -36.205 1.00 72.81 206 ALA A O 1
ATOM 1639 N N . THR A 1 207 ? 12.508 -15.948 -35.718 1.00 72.06 207 THR A N 1
ATOM 1640 C CA . THR A 1 207 ? 13.053 -16.487 -36.979 1.00 72.06 207 THR A CA 1
ATOM 1641 C C . THR A 1 207 ? 12.940 -18.017 -37.071 1.00 72.06 207 THR A C 1
ATOM 1643 O O . THR A 1 207 ? 12.898 -18.577 -38.163 1.00 72.06 207 THR A O 1
ATOM 1646 N N . THR A 1 208 ? 12.869 -18.717 -35.934 1.00 66.38 208 THR A N 1
ATOM 1647 C CA . THR A 1 208 ? 12.777 -20.189 -35.895 1.00 66.38 208 THR A CA 1
ATOM 1648 C C . THR A 1 208 ? 11.341 -20.685 -36.098 1.00 66.38 208 THR A C 1
ATOM 1650 O O . THR A 1 208 ? 11.143 -21.756 -36.655 1.00 66.38 208 THR A O 1
ATOM 1653 N N . THR A 1 209 ? 10.331 -19.901 -35.712 1.00 61.06 209 THR A N 1
ATOM 1654 C CA . THR A 1 209 ? 8.903 -20.254 -35.860 1.00 61.06 209 THR A CA 1
ATOM 1655 C C . THR A 1 209 ? 8.355 -20.012 -37.276 1.00 61.06 209 THR A C 1
ATOM 1657 O O . THR A 1 209 ? 7.205 -20.338 -37.555 1.00 61.06 209 THR A O 1
ATOM 1660 N N . THR A 1 210 ? 9.145 -19.404 -38.169 1.00 55.59 210 THR A N 1
ATOM 1661 C CA . THR A 1 210 ? 8.751 -19.064 -39.551 1.00 55.59 210 THR A CA 1
ATOM 1662 C C . THR A 1 210 ? 9.308 -20.012 -40.624 1.00 55.59 210 THR A C 1
ATOM 1664 O O . THR A 1 210 ? 9.044 -19.787 -41.805 1.00 55.59 210 THR A O 1
ATOM 1667 N N . ASN A 1 211 ? 10.016 -21.077 -40.229 1.00 45.34 211 ASN A N 1
ATOM 1668 C CA . ASN A 1 211 ? 10.493 -22.164 -41.099 1.00 45.34 211 ASN A CA 1
ATOM 1669 C C . ASN A 1 211 ? 9.802 -23.486 -40.755 1.00 45.34 211 ASN A C 1
ATOM 1671 O O . ASN A 1 211 ? 9.622 -24.300 -41.688 1.00 45.34 211 ASN A O 1
#

Radius of gyration: 22.09 Å; chains: 1; bounding box: 51×41×63 Å

Organism: Chaetomium thermophilum (strain DSM 1495 / CBS 144.50 / IMI 039719) (NCBI:txid759272)